Protein AF-A0A7S3ACB3-F1 (afdb_monomer)

Organism: NCBI:txid156174

Foldseek 3Di:
DDDDPPPPDPLVNVLVVLVVVLVPDDLVPSQVSCLVSVNNLVNLVVCVVVVVLVVSLVSLVVRNDLVSNLVSLLVSLVVCVVVVNNVVSLVSCVVNLVLVVSLVVCVVVVVLVVNLVVLVVLVVVVVVDDPVPPPPHRPDQLLSNLVSLLLVLLVCVLVVNPVSSLVSLVVSQVSCVVNVHDNCDSVNSVVSSVVSNCPPPVPD

Radius of gyration: 25.1 Å; Cα contacts (8 Å, |Δi|>4): 189; chains: 1; bounding box: 76×21×80 Å

Nearest PDB structures (foldseek):
  8z9m-assembly1_D  TM=7.199E-01  e=5.211E-05  Homo sapiens
  8z9m-assembly1_B  TM=6.974E-01  e=7.574E-05  Homo sapiens
  8ruy-assembly1_I  TM=3.836E-01  e=2.703E-01  Chlamydomonas reinhardtii
  9au7-assembly1_A  TM=2.616E-01  e=1.753E+00  Homo sapiens
  8esc-assembly1_Z  TM=2.909E-01  e=5.642E+00  Saccharomyces cerevisiae

Structure (mmCIF, N/CA/C/O backbone):
data_AF-A0A7S3ACB3-F1
#
_entry.id   AF-A0A7S3ACB3-F1
#
loop_
_atom_site.group_PDB
_atom_site.id
_atom_site.type_symbol
_atom_site.label_atom_id
_atom_site.label_alt_id
_atom_site.label_comp_id
_atom_site.label_asym_id
_atom_site.label_entity_id
_atom_site.label_seq_id
_atom_site.pdbx_PDB_ins_code
_atom_site.Cartn_x
_atom_site.Cartn_y
_atom_site.Cartn_z
_atom_site.occupancy
_atom_site.B_iso_or_equiv
_atom_site.auth_seq_id
_atom_site.auth_comp_id
_atom_site.auth_asym_id
_atom_site.auth_atom_id
_atom_site.pdbx_PDB_model_num
ATOM 1 N N . GLY A 1 1 ? 45.605 5.424 -51.540 1.00 41.66 1 GLY A N 1
ATOM 2 C CA . GLY A 1 1 ? 45.894 5.206 -50.115 1.00 41.66 1 GLY A CA 1
ATOM 3 C C . GLY A 1 1 ? 44.623 5.488 -49.365 1.00 41.66 1 GLY A C 1
ATOM 4 O O . GLY A 1 1 ? 44.209 6.637 -49.344 1.00 41.66 1 GLY A O 1
ATOM 5 N N . SER A 1 2 ? 43.952 4.433 -48.918 1.00 38.81 2 SER A N 1
ATOM 6 C CA . SER A 1 2 ? 42.612 4.479 -48.337 1.00 38.81 2 SER A CA 1
ATOM 7 C C . SER A 1 2 ? 42.614 5.155 -46.968 1.00 38.81 2 SER A C 1
ATOM 9 O O . SER A 1 2 ? 43.480 4.886 -46.140 1.00 38.81 2 SER A O 1
ATOM 11 N N . CYS A 1 3 ? 41.635 6.030 -46.756 1.00 41.56 3 CYS A N 1
ATOM 12 C CA . CYS A 1 3 ? 41.310 6.620 -45.466 1.00 41.56 3 CYS A CA 1
ATOM 13 C C . CYS A 1 3 ? 40.635 5.571 -44.573 1.00 41.56 3 CYS A C 1
ATOM 15 O O . CYS A 1 3 ? 39.492 5.202 -44.826 1.00 41.56 3 CYS A O 1
ATOM 17 N N . GLU A 1 4 ? 41.300 5.140 -43.505 1.00 45.62 4 GLU A N 1
ATOM 18 C CA . GLU A 1 4 ? 40.641 4.516 -42.355 1.00 45.62 4 GLU A CA 1
ATOM 19 C C . GLU A 1 4 ? 40.574 5.550 -41.232 1.00 45.62 4 GLU A C 1
ATOM 21 O O . GLU A 1 4 ? 41.488 5.693 -40.426 1.00 45.62 4 GLU A O 1
ATOM 26 N N . VAL A 1 5 ? 39.483 6.316 -41.195 1.00 47.00 5 VAL A N 1
ATOM 27 C CA . VAL A 1 5 ? 39.110 7.067 -39.994 1.00 47.00 5 VAL A CA 1
ATOM 28 C C . VAL A 1 5 ? 38.142 6.178 -39.226 1.00 47.00 5 VAL A C 1
ATOM 30 O O . VAL A 1 5 ? 36.928 6.262 -39.398 1.00 47.00 5 VAL A O 1
ATOM 33 N N . ALA A 1 6 ? 38.680 5.283 -38.399 1.00 45.28 6 ALA A N 1
ATOM 34 C CA . ALA A 1 6 ? 37.900 4.589 -37.381 1.00 45.28 6 ALA A CA 1
ATOM 35 C C . ALA A 1 6 ? 37.563 5.594 -36.269 1.00 45.28 6 ALA A C 1
ATOM 37 O O . ALA A 1 6 ? 38.193 5.631 -35.215 1.00 45.28 6 ALA A O 1
ATOM 38 N N . GLY A 1 7 ? 36.602 6.477 -36.544 1.00 52.34 7 GLY A N 1
ATOM 39 C CA . GLY A 1 7 ? 36.020 7.352 -35.538 1.00 52.34 7 GLY A CA 1
ATOM 40 C C . GLY A 1 7 ? 35.230 6.494 -34.561 1.00 52.34 7 GLY A C 1
ATOM 41 O O . GLY A 1 7 ? 34.131 6.040 -34.877 1.00 52.34 7 GLY A O 1
ATOM 42 N N . THR A 1 8 ? 35.789 6.237 -33.384 1.00 60.06 8 THR A N 1
ATOM 43 C CA . THR A 1 8 ? 35.048 5.636 -32.280 1.00 60.06 8 THR A CA 1
ATOM 44 C C . THR A 1 8 ? 33.970 6.627 -31.853 1.00 60.06 8 THR A C 1
ATOM 46 O O . THR A 1 8 ? 34.224 7.628 -31.188 1.00 60.06 8 THR A O 1
ATOM 49 N N . ILE A 1 9 ? 32.741 6.383 -32.303 1.00 63.81 9 ILE A N 1
ATOM 50 C CA . ILE A 1 9 ? 31.566 7.116 -31.836 1.00 63.81 9 ILE A CA 1
ATOM 51 C C . ILE A 1 9 ? 31.505 6.912 -30.318 1.00 63.81 9 ILE A C 1
ATOM 53 O O . ILE A 1 9 ? 31.524 5.769 -29.858 1.00 63.81 9 ILE A O 1
ATOM 57 N N . SER A 1 10 ? 31.463 8.003 -29.546 1.00 78.69 10 SER A N 1
ATOM 58 C CA . SER A 1 10 ? 31.323 7.936 -28.086 1.00 78.69 10 SER A CA 1
ATOM 59 C C . SER A 1 10 ? 30.126 7.053 -27.713 1.00 78.69 10 SER A C 1
ATOM 61 O O . SER A 1 10 ? 29.078 7.119 -28.362 1.00 78.69 10 SER A O 1
ATOM 63 N N . ALA A 1 11 ? 30.261 6.244 -26.659 1.00 74.44 11 ALA A N 1
ATOM 64 C CA . ALA A 1 11 ? 29.201 5.356 -26.178 1.00 74.44 11 ALA A CA 1
ATOM 65 C C . ALA A 1 11 ? 27.878 6.107 -25.910 1.00 74.44 11 ALA A C 1
ATOM 67 O O . ALA A 1 11 ? 26.792 5.566 -26.115 1.00 74.44 11 ALA A O 1
ATOM 68 N N . GLU A 1 12 ? 27.955 7.384 -25.531 1.00 78.62 12 GLU A N 1
ATOM 69 C CA . GLU A 1 12 ? 26.793 8.260 -25.341 1.00 78.62 12 GLU A CA 1
ATOM 70 C C . GLU A 1 12 ? 26.079 8.589 -26.657 1.00 78.62 12 GLU A C 1
ATOM 72 O O . GLU A 1 12 ? 24.850 8.560 -26.727 1.00 78.62 12 GLU A O 1
ATOM 77 N N . ALA A 1 13 ? 26.835 8.836 -27.728 1.00 80.69 13 ALA A N 1
ATOM 78 C CA . ALA A 1 13 ? 26.274 9.096 -29.050 1.00 80.69 13 ALA A CA 1
ATOM 79 C C . ALA A 1 13 ? 25.642 7.829 -29.653 1.00 80.69 13 ALA A C 1
ATOM 81 O O . ALA A 1 13 ? 24.588 7.908 -30.285 1.00 80.69 13 ALA A O 1
ATOM 82 N N . GLN A 1 14 ? 26.216 6.649 -29.385 1.00 77.44 14 GLN A N 1
ATOM 83 C CA . GLN A 1 14 ? 25.587 5.370 -29.734 1.00 77.44 14 GLN A CA 1
ATOM 84 C C . GLN A 1 14 ? 24.274 5.166 -28.968 1.00 77.44 14 GLN A C 1
ATOM 86 O O . GLN A 1 14 ? 23.258 4.830 -29.574 1.00 77.44 14 GLN A O 1
ATOM 91 N N . ARG A 1 15 ? 24.251 5.440 -27.657 1.00 82.50 15 ARG A N 1
ATOM 92 C CA . ARG A 1 15 ? 23.028 5.366 -26.842 1.00 82.50 15 ARG A CA 1
ATOM 93 C C . ARG A 1 15 ? 21.940 6.308 -27.367 1.00 82.50 15 ARG A C 1
ATOM 95 O O . ARG A 1 15 ? 20.797 5.881 -27.510 1.00 82.50 15 ARG A O 1
ATOM 102 N N . GLY A 1 16 ? 22.292 7.548 -27.707 1.00 84.31 16 GLY A N 1
ATOM 103 C CA . GLY A 1 16 ? 21.366 8.523 -28.291 1.00 84.31 16 GLY A CA 1
ATOM 104 C C . GLY A 1 16 ? 20.767 8.062 -29.624 1.00 84.31 16 GLY A C 1
ATOM 105 O O . GLY A 1 16 ? 19.556 8.151 -29.819 1.00 84.31 16 GLY A O 1
ATOM 106 N N . ALA A 1 17 ? 21.585 7.489 -30.511 1.00 83.94 17 ALA A N 1
ATOM 107 C CA . ALA A 1 17 ? 21.113 6.954 -31.788 1.00 83.94 17 ALA A CA 1
ATOM 108 C C . ALA A 1 17 ? 20.150 5.768 -31.605 1.00 83.94 17 ALA A C 1
ATOM 110 O O . ALA A 1 17 ? 19.129 5.689 -32.286 1.00 83.94 17 ALA A O 1
ATOM 111 N N . VAL A 1 18 ? 20.441 4.869 -30.659 1.00 84.00 18 VAL A N 1
ATOM 112 C CA . VAL A 1 18 ? 19.573 3.722 -30.355 1.00 84.00 18 VAL A CA 1
ATOM 113 C C . VAL A 1 18 ? 18.242 4.180 -29.748 1.00 84.00 18 VAL A C 1
ATOM 115 O O . VAL A 1 18 ? 17.202 3.634 -30.109 1.00 84.00 18 VAL A O 1
ATOM 118 N N . LEU A 1 19 ? 18.241 5.205 -28.887 1.00 87.19 19 LEU A N 1
ATOM 119 C CA . LEU A 1 19 ? 17.010 5.801 -28.350 1.00 87.19 19 LEU A CA 1
ATOM 120 C C . LEU A 1 19 ? 16.134 6.399 -29.461 1.00 87.19 19 LEU A C 1
ATOM 122 O O . LEU A 1 19 ? 14.942 6.103 -29.519 1.00 87.19 19 LEU A O 1
ATOM 126 N N . ALA A 1 20 ? 16.731 7.170 -30.373 1.00 86.12 20 ALA A N 1
ATOM 127 C CA . ALA A 1 20 ? 16.016 7.752 -31.509 1.00 86.12 20 ALA A CA 1
ATOM 128 C C . ALA A 1 20 ? 15.480 6.675 -32.469 1.00 86.12 20 ALA A C 1
ATOM 130 O O . ALA A 1 20 ? 14.342 6.742 -32.926 1.00 86.12 20 ALA A O 1
ATOM 131 N N . ALA A 1 21 ? 16.271 5.633 -32.744 1.00 85.50 21 ALA A N 1
ATOM 132 C CA . ALA A 1 21 ? 15.832 4.514 -33.575 1.00 85.50 21 ALA A CA 1
ATOM 133 C C . ALA A 1 21 ? 14.698 3.720 -32.913 1.00 85.50 21 ALA A C 1
ATOM 135 O O . ALA A 1 21 ? 13.776 3.268 -33.594 1.00 85.50 21 ALA A O 1
ATOM 136 N N . ALA A 1 22 ? 14.739 3.567 -31.585 1.00 85.88 22 ALA A N 1
ATOM 137 C CA . ALA A 1 22 ? 13.715 2.849 -30.848 1.00 85.88 22 ALA A CA 1
ATOM 138 C C . ALA A 1 22 ? 12.330 3.463 -31.071 1.00 85.88 22 ALA A C 1
ATOM 140 O O . ALA A 1 22 ? 11.374 2.693 -31.160 1.00 85.88 22 ALA A O 1
ATOM 141 N N . GLU A 1 23 ? 12.206 4.788 -31.186 1.00 86.38 23 GLU A N 1
ATOM 142 C CA . GLU A 1 23 ? 10.932 5.503 -31.372 1.00 86.38 23 GLU A CA 1
ATOM 143 C C . GLU A 1 23 ? 10.089 4.936 -32.525 1.00 86.38 23 GLU A C 1
ATOM 145 O O . GLU A 1 23 ? 8.889 4.712 -32.362 1.00 86.38 23 GLU A O 1
ATOM 150 N N . TRP A 1 24 ? 10.738 4.570 -33.630 1.00 86.81 24 TRP A N 1
ATOM 151 C CA . TRP A 1 24 ? 10.095 4.052 -34.842 1.00 86.81 24 TRP A CA 1
ATOM 152 C C . TRP A 1 24 ? 9.957 2.525 -34.870 1.00 86.81 24 TRP A C 1
ATOM 154 O O . TRP A 1 24 ? 9.264 1.972 -35.725 1.00 86.81 24 TRP A O 1
ATOM 164 N N . LEU A 1 25 ? 10.617 1.821 -33.947 1.00 88.75 25 LEU A N 1
ATOM 165 C CA . LEU A 1 25 ? 10.582 0.363 -33.875 1.00 88.75 25 LEU A CA 1
ATOM 166 C C . LEU A 1 25 ? 9.316 -0.146 -33.159 1.00 88.75 25 LEU A C 1
ATOM 168 O O . LEU A 1 25 ? 8.914 0.417 -32.133 1.00 88.75 25 LEU A O 1
ATOM 172 N N . PRO A 1 26 ? 8.736 -1.278 -33.611 1.00 90.75 26 PRO A N 1
ATOM 173 C CA . PRO A 1 26 ? 7.643 -1.946 -32.907 1.00 90.75 26 PRO A CA 1
ATOM 174 C C . PRO A 1 26 ? 8.032 -2.331 -31.474 1.00 90.75 26 PRO A C 1
ATOM 176 O O . PRO A 1 26 ? 9.171 -2.737 -31.232 1.00 90.75 26 PRO A O 1
ATOM 179 N N . LEU A 1 27 ? 7.069 -2.322 -30.543 1.00 91.12 27 LEU A N 1
ATOM 180 C CA . LEU A 1 27 ? 7.287 -2.616 -29.113 1.00 91.12 27 LEU A CA 1
ATOM 181 C C . LEU A 1 27 ? 8.050 -3.925 -28.860 1.00 91.12 27 LEU A C 1
ATOM 183 O O . LEU A 1 27 ? 8.908 -3.993 -27.983 1.00 91.12 27 LEU A O 1
ATOM 187 N N . ARG A 1 28 ? 7.792 -4.967 -29.663 1.00 90.62 28 ARG A N 1
ATOM 188 C CA . ARG A 1 28 ? 8.479 -6.268 -29.557 1.00 90.62 28 ARG A CA 1
ATOM 189 C C . ARG A 1 28 ? 9.996 -6.165 -29.754 1.00 90.62 28 ARG A C 1
ATOM 191 O O . ARG A 1 28 ? 10.723 -6.989 -29.211 1.00 90.62 28 ARG A O 1
ATOM 198 N N . GLN A 1 29 ? 10.454 -5.209 -30.555 1.00 90.31 29 GLN A N 1
ATOM 199 C CA . GLN A 1 29 ? 11.868 -5.006 -30.868 1.00 90.31 29 GLN A CA 1
ATOM 200 C C . GLN A 1 29 ? 12.468 -3.885 -30.020 1.00 90.31 29 GLN A C 1
ATOM 202 O O . GLN A 1 29 ? 13.581 -4.025 -29.521 1.00 90.31 29 GLN A O 1
ATOM 207 N N . SER A 1 30 ? 11.721 -2.798 -29.813 1.00 91.12 30 SER A N 1
ATOM 208 C CA . SER A 1 30 ? 12.216 -1.639 -29.075 1.00 91.12 30 SER A CA 1
ATOM 209 C C . SER A 1 30 ? 12.367 -1.903 -27.579 1.00 91.12 30 SER A C 1
ATOM 211 O O . SER A 1 30 ? 13.368 -1.490 -27.005 1.00 91.12 30 SER A O 1
ATOM 213 N N . VAL A 1 31 ? 11.447 -2.635 -26.939 1.00 91.94 31 VAL A N 1
ATOM 214 C CA . VAL A 1 31 ? 11.506 -2.878 -25.487 1.00 91.94 31 VAL A CA 1
ATOM 215 C C . VAL A 1 31 ? 12.767 -3.657 -25.076 1.00 91.94 31 VAL A C 1
ATOM 217 O O . VAL A 1 31 ? 13.503 -3.149 -24.230 1.00 91.94 31 VAL A O 1
ATOM 220 N N . PRO A 1 32 ? 13.100 -4.828 -25.664 1.00 91.56 32 PRO A N 1
ATOM 221 C CA . PRO A 1 32 ? 14.326 -5.545 -25.298 1.00 91.56 32 PRO A CA 1
ATOM 222 C C . PRO A 1 32 ? 15.603 -4.741 -25.570 1.00 91.56 32 PRO A C 1
ATOM 224 O O . PRO A 1 32 ? 16.534 -4.769 -24.771 1.00 91.56 32 PRO A O 1
ATOM 227 N N . LEU A 1 33 ? 15.633 -3.997 -26.679 1.00 91.38 33 LEU A N 1
ATOM 228 C CA . LEU A 1 33 ? 16.757 -3.146 -27.070 1.00 91.38 33 LEU A CA 1
ATOM 229 C C . LEU A 1 33 ? 16.977 -1.997 -26.072 1.00 91.38 33 LEU A C 1
ATOM 231 O O . LEU A 1 33 ? 18.112 -1.731 -25.688 1.00 91.38 33 LEU A O 1
ATOM 235 N N . LEU A 1 34 ? 15.901 -1.369 -25.590 1.00 90.38 34 LEU A N 1
ATOM 236 C CA . LEU A 1 34 ? 15.965 -0.334 -24.556 1.00 90.38 34 LEU A CA 1
ATOM 237 C C . LEU A 1 34 ? 16.453 -0.885 -23.207 1.00 90.38 34 LEU A C 1
ATOM 239 O O . LEU A 1 34 ? 17.258 -0.236 -22.540 1.00 90.38 34 LEU A O 1
ATOM 243 N N . PHE A 1 35 ? 16.037 -2.094 -22.818 1.00 91.44 35 PHE A N 1
ATOM 244 C CA . PHE A 1 35 ? 16.583 -2.754 -21.625 1.00 91.44 35 PHE A CA 1
ATOM 245 C C . PHE A 1 35 ? 18.073 -3.084 -21.776 1.00 91.44 35 PHE A C 1
ATOM 247 O O . PHE A 1 35 ? 18.835 -2.877 -20.834 1.00 91.44 35 PHE A O 1
ATOM 254 N N . LEU A 1 36 ? 18.503 -3.524 -22.963 1.00 90.12 36 LEU A N 1
ATOM 255 C CA . LEU A 1 36 ? 19.902 -3.860 -23.241 1.00 90.12 36 LEU A CA 1
ATOM 256 C C . LEU A 1 36 ? 20.844 -2.657 -23.079 1.00 90.12 36 LEU A C 1
ATOM 258 O O . LEU A 1 36 ? 21.956 -2.814 -22.585 1.00 90.12 36 LEU A O 1
ATOM 262 N N . ILE A 1 37 ? 20.398 -1.455 -23.454 1.00 89.94 37 ILE A N 1
ATOM 263 C CA . ILE A 1 37 ? 21.193 -0.221 -23.318 1.00 89.94 37 ILE A CA 1
ATOM 264 C C . ILE A 1 37 ? 21.036 0.469 -21.951 1.00 89.94 37 ILE A C 1
ATOM 266 O O . ILE A 1 37 ? 21.504 1.596 -21.771 1.00 89.94 37 ILE A O 1
ATOM 270 N N . GLY A 1 38 ? 20.344 -0.158 -20.994 1.00 87.44 38 GLY A N 1
ATOM 271 C CA . GLY A 1 38 ? 20.097 0.421 -19.671 1.00 87.44 38 GLY A CA 1
ATOM 272 C C . GLY A 1 38 ? 19.130 1.611 -19.685 1.00 87.44 38 GLY A C 1
ATOM 273 O O . GLY A 1 38 ? 19.273 2.525 -18.876 1.00 87.44 38 GLY A O 1
ATOM 274 N N . ALA A 1 39 ? 18.175 1.632 -20.618 1.00 88.69 39 ALA A N 1
ATOM 275 C CA . ALA A 1 39 ? 17.086 2.609 -20.716 1.00 88.69 39 ALA A CA 1
ATOM 276 C C . ALA A 1 39 ? 15.717 1.946 -20.445 1.00 88.69 39 ALA A C 1
ATOM 278 O O . ALA A 1 39 ? 14.733 2.181 -21.149 1.00 88.69 39 ALA A O 1
ATOM 279 N N . GLY A 1 40 ? 15.654 1.078 -19.430 1.00 90.44 40 GLY A N 1
ATOM 280 C CA . GLY A 1 40 ? 14.459 0.288 -19.117 1.00 90.44 40 GLY A CA 1
ATOM 281 C C . GLY A 1 40 ? 13.238 1.126 -18.710 1.00 90.44 40 GLY A C 1
ATOM 282 O O . GLY A 1 40 ? 12.113 0.755 -19.048 1.00 90.44 40 GLY A O 1
ATOM 283 N N . ALA A 1 41 ? 13.432 2.262 -18.030 1.00 91.62 41 ALA A N 1
ATOM 284 C CA . ALA A 1 41 ? 12.336 3.168 -17.678 1.00 91.62 41 ALA A CA 1
ATOM 285 C C . ALA A 1 41 ? 11.619 3.712 -18.924 1.00 91.62 41 ALA A C 1
ATOM 287 O O . ALA A 1 41 ? 10.389 3.697 -18.988 1.00 91.62 41 ALA A O 1
ATOM 288 N N . GLU A 1 42 ? 12.377 4.100 -19.953 1.00 91.12 42 GLU A N 1
ATOM 289 C CA . GLU A 1 42 ? 11.813 4.568 -21.223 1.00 91.12 42 GLU A CA 1
ATOM 290 C C . GLU A 1 42 ? 11.060 3.439 -21.946 1.00 91.12 42 GLU A C 1
ATOM 292 O O . GLU A 1 42 ? 9.987 3.655 -22.507 1.00 91.12 42 GLU A O 1
ATOM 297 N N . ALA A 1 43 ? 11.558 2.200 -21.862 1.00 92.88 43 ALA A N 1
ATOM 298 C CA . ALA A 1 43 ? 10.851 1.031 -22.389 1.00 92.88 43 ALA A CA 1
ATOM 299 C C . ALA A 1 43 ? 9.477 0.843 -21.723 1.00 92.88 43 ALA A C 1
ATOM 301 O O . ALA A 1 43 ? 8.477 0.613 -22.406 1.00 92.88 43 ALA A O 1
ATOM 302 N N . CYS A 1 44 ? 9.418 0.976 -20.396 1.00 94.25 44 CYS A N 1
ATOM 303 C CA . CYS A 1 44 ? 8.174 0.866 -19.638 1.00 94.25 44 CYS A CA 1
ATOM 304 C C . CYS A 1 44 ? 7.212 2.012 -19.964 1.00 94.25 44 CYS A C 1
ATOM 306 O O . CYS A 1 44 ? 6.029 1.766 -20.172 1.00 94.25 44 CYS A O 1
ATOM 308 N N . LYS A 1 45 ? 7.711 3.244 -20.087 1.00 93.25 45 LYS A N 1
ATOM 309 C CA . LYS A 1 45 ? 6.911 4.416 -20.470 1.00 93.25 45 LYS A CA 1
ATOM 310 C C . LYS A 1 45 ? 6.229 4.232 -21.826 1.00 93.25 45 LYS A C 1
ATOM 312 O O . LYS A 1 45 ? 5.053 4.545 -21.983 1.00 93.25 45 LYS A O 1
ATOM 317 N N . ARG A 1 46 ? 6.937 3.647 -22.793 1.00 91.50 46 ARG A N 1
ATOM 318 C CA . ARG A 1 46 ? 6.362 3.336 -24.108 1.00 91.50 46 ARG A CA 1
ATOM 319 C C . ARG A 1 46 ? 5.295 2.251 -24.044 1.00 91.50 46 ARG A C 1
ATOM 321 O O . ARG A 1 46 ? 4.276 2.379 -24.715 1.00 91.50 46 ARG A O 1
ATOM 328 N N . LEU A 1 47 ? 5.494 1.226 -23.213 1.00 93.56 47 LEU A N 1
ATOM 329 C CA . LEU A 1 47 ? 4.455 0.228 -22.946 1.00 93.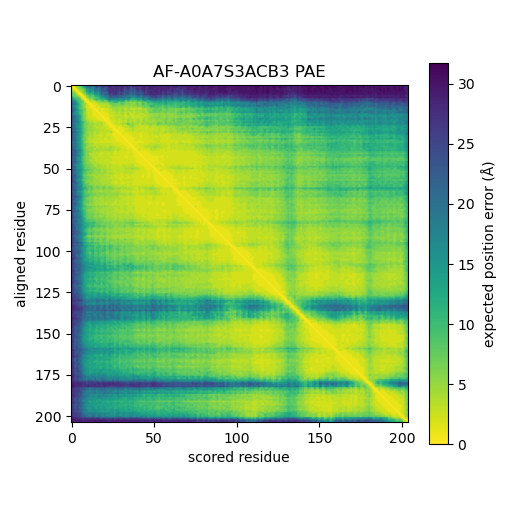56 47 LEU A CA 1
ATOM 330 C C . LEU A 1 47 ? 3.209 0.871 -22.315 1.00 93.56 47 LEU A C 1
ATOM 332 O O . LEU A 1 47 ? 2.097 0.590 -22.756 1.00 93.56 47 LEU A O 1
ATOM 336 N N . GLN A 1 48 ? 3.384 1.795 -21.366 1.00 93.62 48 GLN A N 1
ATOM 337 C CA . GLN A 1 48 ? 2.280 2.546 -20.756 1.00 93.62 48 GLN A CA 1
ATOM 338 C C . GLN A 1 48 ? 1.512 3.382 -21.788 1.00 93.62 48 GLN A C 1
ATOM 340 O O . GLN A 1 48 ? 0.290 3.295 -21.852 1.00 93.62 48 GLN A O 1
ATOM 345 N N . TRP A 1 49 ? 2.208 4.113 -22.665 1.00 93.31 49 TRP A N 1
ATOM 346 C CA . TRP A 1 49 ? 1.565 4.869 -23.750 1.00 93.31 49 TRP A CA 1
ATOM 347 C C . TRP A 1 49 ? 0.816 3.995 -24.754 1.00 93.31 49 TRP A C 1
ATOM 349 O O . TRP A 1 49 ? -0.171 4.442 -25.331 1.00 93.31 49 TRP A O 1
ATOM 359 N N . SER A 1 50 ? 1.258 2.755 -24.958 1.00 91.50 50 SER A N 1
ATOM 360 C CA . SER A 1 50 ? 0.536 1.793 -25.796 1.00 91.50 50 SER A CA 1
ATOM 361 C C . SER A 1 50 ? -0.655 1.119 -25.106 1.00 91.50 50 SER A C 1
ATOM 363 O O . SER A 1 50 ? -1.404 0.408 -25.767 1.00 91.50 50 SER A O 1
ATOM 365 N N . GLY A 1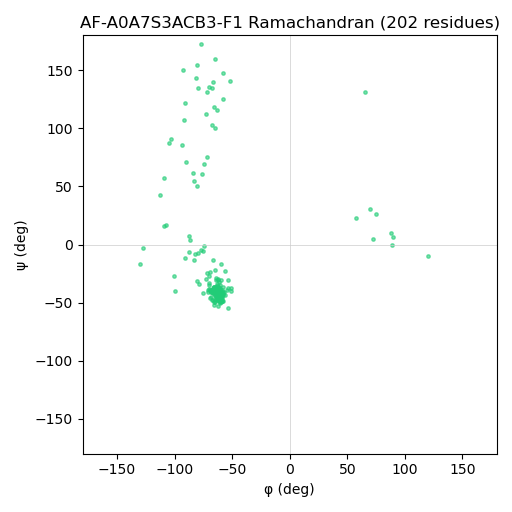 51 ? -0.838 1.331 -23.799 1.00 91.81 51 GLY A N 1
ATOM 366 C CA . GLY A 1 51 ? -1.897 0.710 -22.999 1.00 91.81 51 GLY A CA 1
ATOM 367 C C . GLY A 1 51 ? -1.528 -0.641 -22.370 1.00 91.81 51 GLY A C 1
ATOM 368 O O . GLY A 1 51 ? -2.334 -1.198 -21.623 1.00 91.81 51 GLY A O 1
ATOM 369 N N . ASP A 1 52 ? -0.310 -1.144 -22.591 1.00 93.38 52 ASP A N 1
ATOM 370 C CA . ASP A 1 52 ? 0.210 -2.409 -22.046 1.00 93.38 52 ASP A CA 1
ATOM 371 C C . ASP A 1 52 ? 0.753 -2.235 -20.607 1.00 93.38 52 ASP A C 1
ATOM 373 O O . ASP A 1 52 ? 1.907 -2.553 -20.291 1.00 93.38 52 ASP A O 1
ATOM 377 N N . TRP A 1 53 ? -0.085 -1.713 -19.708 1.00 93.88 53 TRP A N 1
ATOM 378 C CA . TRP A 1 53 ? 0.285 -1.358 -18.330 1.00 93.88 53 TRP A CA 1
ATOM 379 C C . TRP A 1 53 ? 0.792 -2.539 -17.496 1.00 93.88 53 TRP A C 1
ATOM 381 O O . TRP A 1 53 ? 1.797 -2.420 -16.797 1.00 93.88 53 TRP A O 1
ATOM 391 N N . GLU A 1 54 ? 0.142 -3.699 -17.599 1.00 92.38 54 GLU A N 1
ATOM 392 C CA . GLU A 1 54 ? 0.508 -4.902 -16.839 1.00 92.38 54 GLU A CA 1
ATOM 393 C C . GLU A 1 54 ? 1.904 -5.414 -17.221 1.00 92.38 54 GLU A C 1
ATOM 395 O O . GLU A 1 54 ? 2.723 -5.760 -16.365 1.00 92.38 54 GLU A O 1
ATOM 400 N N . ARG A 1 55 ? 2.225 -5.378 -18.519 1.00 93.25 55 ARG A N 1
ATOM 401 C CA . ARG A 1 55 ? 3.553 -5.740 -19.019 1.00 93.25 55 ARG A CA 1
ATOM 402 C C . ARG A 1 55 ? 4.614 -4.747 -18.553 1.00 93.25 55 ARG A C 1
ATOM 404 O O . ARG A 1 55 ? 5.704 -5.170 -18.165 1.00 93.25 55 ARG A O 1
ATOM 411 N N . ALA A 1 56 ? 4.302 -3.450 -18.568 1.00 94.12 56 ALA A N 1
ATOM 412 C CA . ALA A 1 56 ? 5.190 -2.416 -18.043 1.00 94.12 56 ALA A CA 1
ATOM 413 C C . ALA A 1 56 ? 5.480 -2.634 -16.549 1.00 94.12 56 ALA A C 1
ATOM 415 O O . ALA A 1 56 ? 6.639 -2.608 -16.140 1.00 94.12 56 ALA A O 1
ATOM 416 N N . ALA A 1 57 ? 4.451 -2.921 -15.749 1.00 93.50 57 ALA A N 1
ATOM 417 C CA . ALA A 1 57 ? 4.579 -3.168 -14.316 1.00 93.50 57 ALA A CA 1
ATOM 418 C C . ALA A 1 57 ? 5.422 -4.414 -13.998 1.00 93.50 57 ALA A C 1
ATOM 420 O O . ALA A 1 57 ? 6.304 -4.364 -13.136 1.00 93.50 57 ALA A O 1
ATOM 421 N N . MET A 1 58 ? 5.204 -5.515 -14.726 1.00 92.81 58 MET A N 1
ATOM 422 C CA . MET A 1 58 ? 5.994 -6.742 -14.581 1.00 92.81 58 MET A CA 1
ATOM 423 C C . MET A 1 58 ? 7.483 -6.484 -14.853 1.00 92.81 58 MET A C 1
ATOM 425 O O . MET A 1 58 ? 8.337 -6.854 -14.044 1.00 92.81 58 MET A O 1
ATOM 429 N N . LEU A 1 59 ? 7.796 -5.813 -15.967 1.00 93.12 59 LEU A N 1
ATOM 430 C CA . LEU A 1 59 ? 9.175 -5.491 -16.341 1.00 93.12 59 LEU A CA 1
ATOM 431 C C . LEU A 1 59 ? 9.814 -4.503 -15.359 1.00 93.12 59 LEU A C 1
ATOM 433 O O . LEU A 1 59 ? 10.967 -4.684 -14.966 1.00 93.12 59 LEU A O 1
ATOM 437 N N . ALA A 1 60 ? 9.061 -3.505 -14.894 1.00 93.31 60 ALA A N 1
ATOM 438 C CA . ALA A 1 60 ? 9.530 -2.556 -13.891 1.00 93.31 60 ALA A CA 1
ATOM 439 C C . ALA A 1 60 ? 9.928 -3.248 -12.584 1.00 93.31 60 ALA A C 1
ATOM 441 O O . ALA A 1 60 ? 10.999 -2.988 -12.030 1.00 93.31 60 ALA A O 1
ATOM 442 N N . LYS A 1 61 ? 9.089 -4.174 -12.112 1.00 90.19 61 LYS A N 1
ATOM 443 C CA . LYS A 1 61 ? 9.355 -4.949 -10.899 1.00 90.19 61 LYS A CA 1
ATOM 444 C C . LYS A 1 61 ? 10.587 -5.845 -11.043 1.00 90.19 61 LYS A C 1
ATOM 446 O O . LYS A 1 61 ? 11.350 -5.963 -10.087 1.00 90.19 61 LYS A O 1
ATOM 451 N N . ALA A 1 62 ? 10.780 -6.454 -12.212 1.00 91.62 62 ALA A N 1
ATOM 452 C CA . ALA A 1 62 ? 11.865 -7.402 -12.455 1.00 91.62 62 ALA A CA 1
ATOM 453 C C . ALA A 1 62 ? 13.226 -6.737 -12.711 1.00 91.62 62 ALA A C 1
ATOM 455 O O . ALA A 1 62 ? 14.256 -7.307 -12.357 1.00 91.62 62 ALA A O 1
ATOM 456 N N . SER A 1 63 ? 13.243 -5.564 -13.348 1.00 89.62 63 SER A N 1
ATOM 457 C CA . SER A 1 63 ? 14.461 -5.069 -14.000 1.00 89.62 63 SER A CA 1
ATOM 458 C C . SER A 1 63 ? 14.847 -3.633 -13.650 1.00 89.62 63 SER A C 1
ATOM 460 O O . SER A 1 63 ? 15.996 -3.268 -13.887 1.00 89.62 63 SER A O 1
ATOM 462 N N . LEU A 1 64 ? 13.944 -2.816 -13.092 1.00 91.06 64 LEU A N 1
ATOM 463 C CA . LEU A 1 64 ? 14.249 -1.414 -12.786 1.00 91.06 64 LEU A CA 1
ATOM 464 C C . LEU A 1 64 ? 14.766 -1.206 -11.356 1.00 91.06 64 LEU A C 1
ATOM 466 O O . LEU A 1 64 ? 14.350 -1.929 -10.434 1.00 91.06 64 LEU A O 1
ATOM 470 N N . PRO A 1 65 ? 15.625 -0.187 -11.149 1.00 90.44 65 PRO A N 1
ATOM 471 C CA . PRO A 1 65 ? 16.030 0.244 -9.818 1.00 90.44 65 PRO A CA 1
ATOM 472 C C . PRO A 1 65 ? 14.831 0.812 -9.034 1.00 90.44 65 PRO A C 1
ATOM 474 O O . PRO A 1 65 ? 13.844 1.233 -9.639 1.00 90.44 65 PRO A O 1
ATOM 477 N N . PRO A 1 66 ? 14.894 0.866 -7.689 1.00 87.19 66 PRO A N 1
ATOM 478 C CA . PRO A 1 66 ? 13.755 1.250 -6.848 1.00 87.19 66 PRO A CA 1
ATOM 479 C C . PRO A 1 66 ? 13.113 2.602 -7.197 1.00 87.19 66 PRO A C 1
ATOM 481 O O . PRO A 1 66 ? 11.890 2.708 -7.182 1.00 87.19 66 PRO A O 1
ATOM 484 N N . ALA A 1 67 ? 13.917 3.614 -7.546 1.00 88.88 67 ALA A N 1
ATOM 485 C CA . ALA A 1 67 ? 13.422 4.948 -7.891 1.00 88.88 67 ALA A CA 1
ATOM 486 C C . ALA A 1 67 ? 12.577 4.940 -9.179 1.00 88.88 67 ALA A C 1
ATOM 488 O O . ALA A 1 67 ? 11.426 5.369 -9.170 1.00 88.88 67 ALA A O 1
ATOM 489 N N . GLU A 1 68 ? 13.117 4.379 -10.265 1.00 90.56 68 GLU A N 1
ATOM 490 C CA . GLU A 1 68 ? 12.411 4.270 -11.550 1.00 90.56 68 GLU A CA 1
ATOM 491 C C . GLU A 1 68 ? 11.209 3.324 -11.455 1.00 90.56 68 GLU A C 1
ATOM 493 O O . GLU A 1 68 ? 10.139 3.595 -11.999 1.00 90.56 68 GLU A O 1
ATOM 498 N N . ARG A 1 69 ? 11.354 2.220 -10.711 1.00 92.12 69 ARG A N 1
ATOM 499 C CA . ARG A 1 69 ? 10.261 1.278 -10.453 1.00 92.12 69 ARG A CA 1
ATOM 500 C C . ARG A 1 69 ? 9.085 1.968 -9.768 1.00 92.12 69 ARG A C 1
ATOM 502 O O . ARG A 1 69 ? 7.946 1.725 -10.164 1.00 92.12 69 ARG A O 1
ATOM 509 N N . ARG A 1 70 ? 9.350 2.815 -8.767 1.00 90.94 70 ARG A N 1
ATOM 510 C CA . ARG A 1 70 ? 8.313 3.575 -8.059 1.00 90.94 70 ARG A CA 1
ATOM 511 C C . ARG A 1 70 ? 7.552 4.497 -9.001 1.00 90.94 70 ARG A C 1
ATOM 513 O O . ARG A 1 70 ? 6.329 4.509 -8.955 1.00 90.94 70 ARG A O 1
ATOM 520 N N . GLU A 1 71 ? 8.245 5.206 -9.887 1.00 91.88 71 GLU A N 1
ATOM 521 C CA . GLU A 1 71 ? 7.596 6.077 -10.874 1.00 91.88 71 GLU A CA 1
ATOM 522 C C . GLU A 1 71 ? 6.671 5.286 -11.815 1.00 91.88 71 GLU A C 1
ATOM 524 O O . GLU A 1 71 ? 5.508 5.651 -12.005 1.00 91.88 71 GLU A O 1
ATOM 529 N N . VAL A 1 72 ? 7.161 4.177 -12.380 1.00 94.06 72 VAL A N 1
ATOM 530 C CA . VAL A 1 72 ? 6.392 3.363 -13.335 1.00 94.06 72 VAL A CA 1
ATOM 531 C C . VAL A 1 72 ? 5.164 2.740 -12.668 1.00 94.06 72 VAL A C 1
ATOM 533 O O . VAL A 1 72 ? 4.062 2.831 -13.211 1.00 94.06 72 VAL A O 1
ATOM 536 N N . LEU A 1 73 ? 5.330 2.131 -11.493 1.00 93.50 73 LEU A N 1
ATOM 537 C CA . LEU A 1 73 ? 4.223 1.511 -10.759 1.00 93.50 73 LEU A CA 1
ATOM 538 C C . LEU A 1 73 ? 3.249 2.553 -10.191 1.00 93.50 73 LEU A C 1
ATOM 540 O O . LEU A 1 73 ? 2.051 2.292 -10.174 1.00 93.50 73 LEU A O 1
ATOM 544 N N . GLY A 1 74 ? 3.721 3.738 -9.797 1.00 92.50 74 GLY A N 1
ATOM 545 C CA . GLY A 1 74 ? 2.858 4.832 -9.342 1.00 92.50 74 GLY A CA 1
ATOM 546 C C . GLY A 1 74 ? 1.908 5.313 -10.442 1.00 92.50 74 GLY A C 1
ATOM 547 O O . GLY A 1 74 ? 0.716 5.485 -10.199 1.00 92.50 74 GLY A O 1
ATOM 548 N N . ARG A 1 75 ? 2.396 5.431 -11.687 1.00 93.94 75 ARG A N 1
ATOM 549 C CA . ARG A 1 75 ? 1.527 5.713 -12.846 1.00 93.94 75 ARG A CA 1
ATOM 550 C C . ARG A 1 75 ? 0.520 4.597 -13.108 1.00 93.94 75 ARG A C 1
ATOM 552 O O . ARG A 1 75 ? -0.618 4.881 -13.456 1.00 93.94 75 ARG A O 1
ATOM 559 N N . TRP A 1 76 ? 0.928 3.339 -12.938 1.00 94.44 76 TRP A N 1
ATOM 560 C CA . TRP A 1 76 ? 0.011 2.209 -13.086 1.00 94.44 76 TRP A CA 1
ATOM 561 C C . TRP A 1 76 ? -1.082 2.204 -12.009 1.00 94.44 76 TRP A C 1
ATOM 563 O O . TRP A 1 76 ? -2.236 1.945 -12.333 1.00 94.44 76 TRP A O 1
ATOM 573 N N . ALA A 1 77 ? -0.752 2.541 -10.760 1.00 93.75 77 ALA A N 1
ATOM 574 C CA . ALA A 1 77 ? -1.744 2.685 -9.696 1.00 93.75 77 ALA A CA 1
ATOM 575 C C . ALA A 1 77 ? -2.772 3.784 -10.015 1.00 93.75 77 ALA A C 1
ATOM 577 O O . ALA A 1 77 ? -3.966 3.546 -9.865 1.00 93.75 77 ALA A O 1
ATOM 578 N N . ALA A 1 78 ? -2.329 4.941 -10.521 1.00 92.06 78 ALA A N 1
ATOM 579 C CA . ALA A 1 78 ? -3.230 6.014 -10.951 1.00 92.06 78 ALA A CA 1
ATOM 580 C C . ALA A 1 78 ? -4.166 5.567 -12.092 1.00 92.06 78 ALA A C 1
ATOM 582 O O . ALA A 1 78 ? -5.373 5.763 -12.016 1.00 92.06 78 ALA A O 1
ATOM 583 N N . GLU A 1 79 ? -3.637 4.873 -13.104 1.00 94.12 79 GLU A N 1
ATOM 584 C CA . GLU A 1 79 ? -4.457 4.316 -14.191 1.00 94.12 79 GLU A CA 1
ATOM 585 C C . GLU A 1 79 ? -5.488 3.291 -13.677 1.00 94.12 79 GLU A C 1
ATOM 587 O O . GLU A 1 79 ? -6.611 3.230 -14.173 1.00 94.12 79 GLU A O 1
ATOM 592 N N . LEU A 1 80 ? -5.129 2.462 -12.691 1.00 93.81 80 LEU A N 1
ATOM 593 C CA . LEU A 1 80 ? -6.062 1.505 -12.084 1.00 93.81 80 LEU A CA 1
ATOM 594 C C . LEU A 1 80 ? -7.191 2.209 -11.317 1.00 93.81 80 LEU A C 1
ATOM 596 O O . LEU A 1 80 ? -8.329 1.739 -11.352 1.00 93.81 80 LEU A O 1
ATOM 600 N N . GLU A 1 81 ? -6.902 3.331 -10.655 1.00 90.75 81 GLU A N 1
ATOM 601 C CA . GLU A 1 81 ? -7.923 4.178 -10.023 1.00 90.75 81 GLU A CA 1
ATOM 602 C C . GLU A 1 81 ? -8.887 4.745 -11.073 1.00 90.75 81 GLU A C 1
ATOM 604 O O . GLU A 1 81 ? -10.102 4.604 -10.916 1.00 90.75 81 GLU A O 1
ATOM 609 N N . ASP A 1 82 ? -8.360 5.278 -12.178 1.00 92.00 82 ASP A N 1
ATOM 610 C CA . ASP A 1 82 ? -9.156 5.831 -13.283 1.00 92.00 82 ASP A CA 1
ATOM 611 C C . ASP A 1 82 ? -10.019 4.766 -13.985 1.00 92.00 82 ASP A C 1
ATOM 613 O O . ASP A 1 82 ? -11.128 5.048 -14.445 1.00 92.00 82 ASP A O 1
ATOM 617 N N . ARG A 1 83 ? -9.555 3.510 -14.019 1.00 93.19 83 ARG A N 1
ATOM 618 C CA . ARG A 1 83 ? -10.310 2.354 -14.543 1.00 93.19 83 ARG A CA 1
ATOM 619 C C . ARG A 1 83 ? -11.390 1.831 -13.599 1.00 93.19 83 ARG A C 1
ATOM 621 O O . ARG A 1 83 ? -12.128 0.923 -13.979 1.00 93.19 83 ARG A O 1
ATOM 628 N N . GLY A 1 84 ? -11.492 2.366 -12.384 1.00 91.44 84 GLY A N 1
ATOM 629 C CA . GLY A 1 84 ? -12.433 1.875 -11.381 1.00 91.44 84 GLY A CA 1
ATOM 630 C C . GLY A 1 84 ? -12.007 0.553 -10.735 1.00 91.44 84 GLY A C 1
ATOM 631 O O . GLY A 1 84 ? -12.857 -0.179 -10.229 1.00 91.44 84 GLY A O 1
ATOM 632 N N . GLU A 1 85 ? -10.704 0.253 -10.700 1.00 91.56 85 GLU A N 1
ATOM 633 C CA . GLU A 1 85 ? -10.119 -0.898 -9.996 1.00 91.56 85 GLU A CA 1
ATOM 634 C C . GLU A 1 85 ? -9.316 -0.458 -8.747 1.00 91.56 85 GLU A C 1
ATOM 636 O O . GLU A 1 85 ? -8.128 -0.776 -8.614 1.00 91.56 85 GLU A O 1
ATOM 641 N N . PRO A 1 86 ? -9.933 0.256 -7.782 1.00 89.00 86 PRO A N 1
ATOM 642 C CA . PRO A 1 86 ? -9.208 0.907 -6.691 1.00 89.00 86 PRO A CA 1
ATOM 643 C C . PRO A 1 86 ? -8.496 -0.078 -5.756 1.00 89.00 86 PRO A C 1
ATOM 645 O O . PRO A 1 86 ? -7.454 0.243 -5.197 1.00 89.00 86 PRO A O 1
ATOM 648 N N . TRP A 1 87 ? -9.016 -1.298 -5.607 1.00 89.62 87 TRP A N 1
ATOM 649 C CA . TRP A 1 87 ? -8.383 -2.327 -4.780 1.00 89.62 87 TRP A CA 1
ATOM 650 C C . TRP A 1 87 ? -7.060 -2.818 -5.369 1.00 89.62 87 TRP A C 1
ATOM 652 O O . TRP A 1 87 ? -6.089 -2.978 -4.636 1.00 89.62 87 TRP A O 1
ATOM 662 N N . ARG A 1 88 ? -6.977 -2.975 -6.696 1.00 92.06 88 ARG A N 1
ATOM 663 C CA . ARG A 1 88 ? -5.712 -3.329 -7.357 1.00 92.06 88 ARG A CA 1
ATOM 664 C C . ARG A 1 88 ? -4.732 -2.165 -7.303 1.00 92.06 88 ARG A C 1
ATOM 666 O O . ARG A 1 88 ? -3.550 -2.384 -7.062 1.00 92.06 88 ARG A O 1
ATOM 673 N N . ALA A 1 89 ? -5.208 -0.928 -7.454 1.00 92.69 89 ALA A N 1
ATOM 674 C CA . ALA A 1 89 ? -4.365 0.250 -7.253 1.00 92.69 89 ALA A CA 1
ATOM 675 C C . ALA A 1 89 ? -3.773 0.287 -5.834 1.00 92.69 89 ALA A C 1
ATOM 677 O O . ALA A 1 89 ? -2.581 0.542 -5.657 1.00 92.69 89 ALA A O 1
ATOM 678 N N . LEU A 1 90 ? -4.588 -0.041 -4.831 1.00 91.31 90 LEU A N 1
ATOM 679 C CA . LEU A 1 90 ? -4.187 -0.106 -3.430 1.00 91.31 90 LEU A CA 1
ATOM 680 C C . LEU A 1 90 ? -3.120 -1.181 -3.181 1.00 91.31 90 LEU A C 1
ATOM 682 O O . LEU A 1 90 ? -2.134 -0.905 -2.500 1.00 91.31 90 LEU A O 1
ATOM 686 N N . GLU A 1 91 ? -3.249 -2.367 -3.782 1.00 90.12 91 GLU A N 1
ATOM 687 C CA . GLU A 1 91 ? -2.211 -3.409 -3.741 1.00 90.12 91 GLU A CA 1
ATOM 688 C C . GLU A 1 91 ? -0.879 -2.921 -4.334 1.00 90.12 91 GLU A C 1
ATOM 690 O O . GLU A 1 91 ? 0.195 -3.180 -3.780 1.00 90.12 91 GLU A O 1
ATOM 695 N N . VAL A 1 92 ? -0.934 -2.170 -5.439 1.00 91.88 92 VAL A N 1
ATOM 696 C CA . VAL A 1 92 ? 0.262 -1.592 -6.068 1.00 91.88 92 VAL A CA 1
ATOM 697 C C . VAL A 1 92 ? 0.900 -0.546 -5.159 1.00 91.88 92 VAL A C 1
ATOM 699 O O . VAL A 1 92 ? 2.104 -0.629 -4.911 1.00 91.88 92 VAL A O 1
ATOM 702 N N . ARG A 1 93 ? 0.119 0.383 -4.595 1.00 90.31 93 ARG A N 1
ATOM 703 C CA . ARG A 1 93 ? 0.619 1.392 -3.642 1.00 90.31 93 ARG A CA 1
ATOM 704 C C . ARG A 1 93 ? 1.221 0.752 -2.389 1.00 90.31 93 ARG A C 1
ATOM 706 O O . ARG A 1 93 ? 2.289 1.164 -1.938 1.00 90.31 93 ARG A O 1
ATOM 713 N N . LEU A 1 94 ? 0.619 -0.327 -1.884 1.00 89.12 94 LEU A N 1
ATOM 714 C CA . LEU A 1 94 ? 1.203 -1.116 -0.795 1.00 89.12 94 LEU A CA 1
ATOM 715 C C . LEU A 1 94 ? 2.561 -1.707 -1.171 1.00 89.12 94 LEU A C 1
ATOM 717 O O . LEU A 1 94 ? 3.500 -1.632 -0.381 1.00 89.12 94 LEU A O 1
ATOM 721 N N . SER A 1 95 ? 2.702 -2.238 -2.388 1.00 87.25 95 SER A N 1
ATOM 722 C CA . SER A 1 95 ? 3.980 -2.784 -2.866 1.00 87.25 95 SER A CA 1
ATOM 723 C C . SER A 1 95 ? 5.084 -1.728 -3.019 1.00 87.25 95 SER A C 1
ATOM 725 O O . SER A 1 95 ? 6.268 -2.071 -2.995 1.00 87.25 95 SER A O 1
ATOM 727 N N . LEU A 1 96 ? 4.706 -0.453 -3.156 1.00 86.50 96 LEU A N 1
ATOM 728 C CA . LEU A 1 96 ? 5.620 0.693 -3.203 1.00 86.50 96 LEU A CA 1
ATOM 729 C C . LEU A 1 96 ? 6.046 1.202 -1.823 1.00 86.50 96 LEU A C 1
ATOM 731 O O . LEU A 1 96 ? 7.026 1.953 -1.731 1.00 86.50 96 LEU A O 1
ATOM 735 N N . GLY A 1 97 ? 5.355 0.751 -0.773 1.00 85.31 97 GLY A N 1
ATOM 736 C CA . GLY A 1 97 ? 5.552 1.190 0.604 1.00 85.31 97 GLY A CA 1
ATOM 737 C C . GLY A 1 97 ? 4.725 2.417 0.989 1.00 85.31 97 GLY A C 1
ATOM 738 O O . GLY A 1 97 ? 4.927 2.945 2.080 1.00 85.31 97 GLY A O 1
ATOM 739 N N . ASP A 1 98 ? 3.772 2.850 0.157 1.00 85.75 98 ASP A N 1
ATOM 740 C CA . ASP A 1 98 ? 2.962 4.059 0.376 1.00 85.75 98 ASP A CA 1
ATOM 741 C C . ASP A 1 98 ? 1.800 3.802 1.358 1.00 85.75 98 ASP A C 1
ATOM 743 O O . ASP A 1 98 ? 0.632 4.108 1.104 1.00 85.75 98 ASP A O 1
ATOM 747 N N . VAL A 1 99 ? 2.105 3.207 2.515 1.00 86.38 99 VAL A N 1
ATOM 748 C CA . VAL A 1 99 ? 1.092 2.715 3.461 1.00 86.38 99 VAL A CA 1
ATOM 749 C C . VAL A 1 99 ? 0.197 3.840 3.986 1.00 86.38 99 VAL A C 1
ATOM 751 O O . VAL A 1 99 ? -1.008 3.651 4.129 1.00 86.38 99 VAL A O 1
ATOM 754 N N . ARG A 1 100 ? 0.748 5.031 4.240 1.00 86.12 100 ARG A N 1
ATOM 755 C CA . ARG A 1 100 ? -0.032 6.184 4.727 1.00 86.12 100 ARG A CA 1
ATOM 756 C C . ARG A 1 100 ? -1.145 6.582 3.767 1.00 86.12 100 ARG A C 1
ATOM 758 O O . ARG A 1 100 ? -2.261 6.878 4.189 1.00 86.12 100 ARG A O 1
ATOM 765 N N . GLU A 1 101 ? -0.852 6.567 2.472 1.00 85.44 101 GLU A N 1
ATOM 766 C CA . GLU A 1 101 ? -1.841 6.886 1.452 1.00 85.44 101 GLU A CA 1
ATOM 767 C C . GLU A 1 101 ? -2.920 5.805 1.369 1.00 85.44 101 GLU A C 1
ATOM 769 O O . GLU A 1 101 ? -4.107 6.123 1.290 1.00 85.44 101 GLU A O 1
ATOM 774 N N . VAL A 1 102 ? -2.512 4.541 1.481 1.00 90.31 102 VAL A N 1
ATOM 775 C CA . VAL A 1 102 ? -3.418 3.391 1.526 1.00 90.31 102 VAL A CA 1
ATOM 776 C C . VAL A 1 102 ? -4.361 3.470 2.728 1.00 90.31 102 VAL A C 1
ATOM 778 O O . VAL A 1 102 ? -5.568 3.303 2.573 1.00 90.31 102 VAL A O 1
ATOM 781 N N . LEU A 1 103 ? -3.853 3.791 3.917 1.00 88.62 103 LEU A N 1
ATOM 782 C CA . LEU A 1 103 ? -4.674 3.938 5.122 1.00 88.62 103 LEU A CA 1
ATOM 783 C C . LEU A 1 103 ? -5.679 5.074 4.999 1.00 88.62 103 LEU A C 1
ATOM 785 O O . LEU A 1 103 ? -6.852 4.892 5.323 1.00 88.62 103 LEU A O 1
ATOM 789 N N . ARG A 1 104 ? -5.239 6.228 4.489 1.00 87.88 104 ARG A N 1
ATOM 790 C CA . ARG A 1 104 ? -6.126 7.361 4.212 1.00 87.88 104 ARG A CA 1
ATOM 791 C C . ARG A 1 104 ? -7.238 6.948 3.250 1.00 87.88 104 ARG A C 1
AT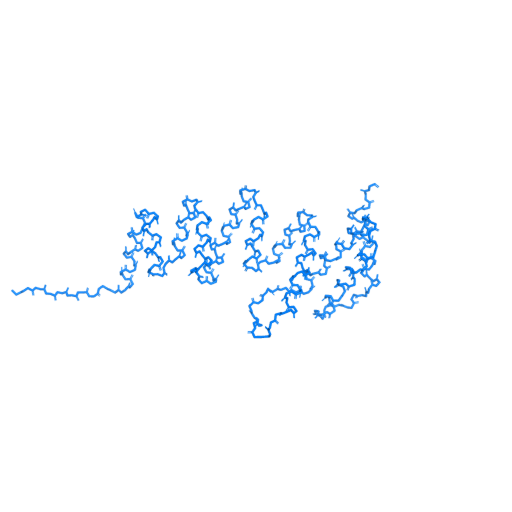OM 793 O O . ARG A 1 104 ? -8.399 7.289 3.474 1.00 87.88 104 ARG A O 1
ATOM 800 N N . TRP A 1 105 ? -6.897 6.203 2.199 1.00 89.31 105 TRP A N 1
ATOM 801 C CA . TRP A 1 105 ? -7.882 5.695 1.251 1.00 89.31 105 TRP A CA 1
ATOM 802 C C . TRP A 1 105 ? -8.881 4.749 1.928 1.00 89.31 105 TRP A C 1
ATOM 804 O O . TRP A 1 105 ? -10.086 4.944 1.787 1.00 89.31 105 TRP A O 1
ATOM 814 N N . LEU A 1 106 ? -8.414 3.786 2.730 1.00 90.31 106 LEU A N 1
ATOM 815 C CA . LEU A 1 106 ? -9.280 2.846 3.455 1.00 90.31 106 LEU A CA 1
ATOM 816 C C . LEU A 1 106 ? -10.233 3.561 4.420 1.00 90.31 106 LEU A C 1
ATOM 818 O O . LEU A 1 106 ? -11.414 3.219 4.494 1.00 90.31 106 LEU A O 1
ATOM 822 N N . GLN A 1 107 ? -9.748 4.592 5.114 1.00 86.25 107 GLN A N 1
ATOM 823 C CA . GLN A 1 107 ? -10.571 5.434 5.983 1.00 86.25 107 GLN A CA 1
ATOM 824 C C . GLN A 1 107 ? -11.659 6.174 5.191 1.00 86.25 107 GLN A C 1
ATOM 826 O O . GLN A 1 107 ? -12.824 6.182 5.599 1.00 86.25 107 GLN A O 1
ATOM 831 N N . MET A 1 108 ? -11.313 6.751 4.033 1.00 86.69 108 MET A N 1
ATOM 832 C CA . MET A 1 108 ? -12.279 7.404 3.138 1.00 86.69 108 MET A CA 1
ATOM 833 C C . MET A 1 108 ? -13.309 6.415 2.580 1.00 86.69 108 MET A C 1
ATOM 835 O O . MET A 1 108 ? -14.494 6.736 2.522 1.00 86.69 108 MET A O 1
ATOM 839 N N . ALA A 1 109 ? -12.876 5.203 2.233 1.00 87.12 109 ALA A N 1
ATOM 840 C CA . ALA A 1 109 ? -13.728 4.121 1.746 1.00 87.12 109 ALA A CA 1
ATOM 841 C C . ALA A 1 109 ? -14.566 3.452 2.852 1.00 87.12 109 ALA A C 1
ATOM 843 O O . ALA A 1 109 ? -15.340 2.542 2.562 1.00 87.12 109 ALA A O 1
ATOM 844 N N . ARG A 1 110 ? -14.426 3.886 4.116 1.00 85.69 110 ARG A N 1
ATOM 845 C CA . ARG A 1 110 ? -15.078 3.290 5.298 1.00 85.69 110 ARG A CA 1
ATOM 846 C C . ARG A 1 110 ? -14.743 1.802 5.493 1.00 85.69 110 ARG A C 1
ATOM 848 O O . ARG A 1 110 ? -15.464 1.103 6.199 1.00 85.69 110 ARG A O 1
ATOM 855 N N . ALA A 1 111 ? -13.622 1.343 4.937 1.00 88.75 111 ALA A N 1
ATOM 856 C CA . ALA A 1 111 ? -13.084 -0.006 5.099 1.00 88.75 111 ALA A CA 1
ATOM 857 C C . ALA A 1 111 ? -12.250 -0.094 6.391 1.00 88.75 111 ALA A C 1
ATOM 859 O O . ALA A 1 111 ? -11.031 -0.288 6.375 1.00 88.75 111 ALA A O 1
ATOM 860 N N . VAL A 1 112 ? -12.916 0.147 7.525 1.00 89.25 112 VAL A N 1
ATOM 861 C CA . VAL A 1 112 ? -12.294 0.284 8.856 1.00 89.25 112 VAL A CA 1
ATOM 862 C C . VAL A 1 112 ? -11.648 -1.028 9.318 1.00 89.25 112 VAL A C 1
ATOM 864 O O . VAL A 1 112 ? -10.573 -1.028 9.915 1.00 89.25 112 VAL A O 1
ATOM 867 N N . ASP A 1 113 ? -12.285 -2.150 8.998 1.00 91.44 113 ASP A N 1
ATOM 868 C CA . ASP A 1 113 ? -11.787 -3.505 9.223 1.00 91.44 113 ASP A CA 1
ATOM 869 C C . ASP A 1 113 ? -10.471 -3.761 8.481 1.00 91.44 113 ASP A C 1
ATOM 871 O O . ASP A 1 113 ? -9.470 -4.154 9.083 1.00 91.44 113 ASP A O 1
ATOM 875 N N . SER A 1 114 ? -10.446 -3.449 7.188 1.00 91.31 114 SER A N 1
ATOM 876 C CA . SER A 1 114 ? -9.281 -3.615 6.324 1.00 91.31 114 SER A CA 1
ATOM 877 C C . SER A 1 114 ? -8.122 -2.729 6.784 1.00 91.31 114 SER A C 1
ATOM 879 O O . SER A 1 114 ? -6.980 -3.185 6.811 1.00 91.31 114 SER A O 1
ATOM 881 N N . ALA A 1 115 ? -8.401 -1.493 7.219 1.00 91.88 115 ALA A N 1
ATOM 882 C CA . ALA A 1 115 ? -7.389 -0.584 7.759 1.00 91.88 115 ALA A CA 1
ATOM 883 C C . ALA A 1 115 ? -6.741 -1.128 9.042 1.00 91.88 115 ALA A C 1
ATOM 885 O O . ALA A 1 115 ? -5.514 -1.158 9.156 1.00 91.88 115 ALA A O 1
ATOM 886 N N . ALA A 1 116 ? -7.548 -1.600 9.995 1.00 91.88 116 ALA A N 1
ATOM 887 C CA . ALA A 1 116 ? -7.039 -2.166 11.240 1.00 91.88 116 ALA A CA 1
ATOM 888 C C . ALA A 1 116 ? -6.269 -3.476 11.010 1.00 91.88 116 ALA A C 1
ATOM 890 O O . ALA A 1 116 ? -5.206 -3.682 11.598 1.00 91.88 116 ALA A O 1
ATOM 891 N N . LEU A 1 117 ? -6.768 -4.360 10.141 1.00 91.62 117 LEU A N 1
ATOM 892 C CA . LEU A 1 117 ? -6.087 -5.614 9.809 1.00 91.62 117 LEU A CA 1
ATOM 893 C C . LEU A 1 117 ? -4.757 -5.374 9.091 1.00 91.62 117 LEU A C 1
ATOM 895 O O . LEU A 1 117 ? -3.768 -6.026 9.423 1.00 91.62 117 LEU A O 1
ATOM 899 N N . LEU A 1 118 ? -4.710 -4.408 8.173 1.00 90.44 118 LEU A N 1
ATOM 900 C CA . LEU A 1 118 ? -3.477 -4.002 7.507 1.00 90.44 118 LEU A CA 1
ATOM 901 C C . LEU A 1 118 ? -2.446 -3.494 8.519 1.00 90.44 118 LEU A C 1
ATOM 903 O O . LEU A 1 118 ? -1.315 -3.972 8.521 1.00 90.44 118 LEU A O 1
ATOM 907 N N . MET A 1 119 ? -2.837 -2.588 9.421 1.00 89.75 119 MET A N 1
ATOM 908 C CA . MET A 1 119 ? -1.922 -2.075 10.449 1.00 89.75 119 MET A CA 1
ATOM 909 C C . MET A 1 119 ? -1.398 -3.168 11.360 1.00 89.75 119 MET A C 1
ATOM 911 O O . MET A 1 119 ? -0.208 -3.211 11.665 1.00 89.75 119 MET A O 1
ATOM 915 N N . ARG A 1 120 ? -2.270 -4.091 11.759 1.00 89.69 120 ARG A N 1
ATOM 916 C CA . ARG A 1 120 ? -1.860 -5.250 12.543 1.00 89.69 120 ARG A CA 1
ATOM 917 C C . ARG A 1 120 ? -0.826 -6.093 11.793 1.00 89.69 120 ARG A C 1
ATOM 919 O O . ARG A 1 120 ? 0.214 -6.399 12.367 1.00 89.69 120 ARG A O 1
ATOM 926 N N . ALA A 1 121 ? -1.090 -6.434 10.533 1.00 89.81 121 ALA A N 1
ATOM 927 C CA . ALA A 1 121 ? -0.183 -7.246 9.727 1.00 89.81 121 ALA A CA 1
ATOM 928 C C . ALA A 1 121 ? 1.185 -6.570 9.539 1.00 89.81 121 ALA A C 1
ATOM 930 O O . ALA A 1 121 ? 2.217 -7.234 9.613 1.00 89.81 121 ALA A O 1
ATOM 931 N N . LEU A 1 122 ? 1.205 -5.248 9.348 1.00 87.06 122 LEU A N 1
ATOM 932 C CA . LEU A 1 122 ? 2.441 -4.479 9.214 1.00 87.06 122 LEU A CA 1
ATOM 933 C C . LEU A 1 122 ? 3.228 -4.423 10.527 1.00 87.06 122 LEU A C 1
ATOM 935 O O . LEU A 1 122 ? 4.425 -4.680 10.522 1.00 87.06 122 LEU A O 1
ATOM 939 N N . LEU A 1 123 ? 2.581 -4.168 11.666 1.00 84.31 123 LEU A N 1
ATOM 940 C CA . LEU A 1 123 ? 3.264 -4.181 12.966 1.00 84.31 123 LEU A CA 1
ATOM 941 C C . LEU A 1 123 ? 3.836 -5.568 13.303 1.00 84.31 123 LEU A C 1
ATOM 943 O O . LEU A 1 123 ? 4.966 -5.672 13.776 1.00 84.31 123 LEU A O 1
ATOM 947 N N . GLU A 1 124 ? 3.091 -6.639 13.019 1.00 86.69 124 GLU A N 1
ATOM 948 C CA . GLU A 1 124 ? 3.561 -8.018 13.207 1.00 86.69 124 GLU A CA 1
ATOM 949 C C . GLU A 1 124 ? 4.761 -8.327 12.296 1.00 86.69 124 GLU A C 1
ATOM 951 O O . GLU A 1 124 ? 5.756 -8.905 12.738 1.00 86.69 124 GLU A O 1
ATOM 956 N N . ALA A 1 125 ? 4.713 -7.896 11.035 1.00 84.50 125 ALA A N 1
ATOM 957 C CA . ALA A 1 125 ? 5.811 -8.083 10.095 1.00 84.50 125 ALA A CA 1
ATOM 958 C C . ALA A 1 125 ? 7.048 -7.225 10.429 1.00 84.50 125 ALA A C 1
ATOM 960 O O . ALA A 1 125 ? 8.168 -7.635 10.122 1.00 84.50 125 ALA A O 1
ATOM 961 N N . GLU A 1 126 ? 6.871 -6.076 11.087 1.00 80.94 126 GLU A N 1
ATOM 962 C CA . GLU A 1 126 ? 7.967 -5.244 11.595 1.00 80.94 126 GLU A CA 1
ATOM 963 C C . GLU A 1 126 ? 8.661 -5.946 12.762 1.00 80.94 126 GLU A C 1
ATOM 965 O O . GLU A 1 126 ? 9.882 -6.073 12.772 1.00 80.94 126 GLU A O 1
ATOM 970 N N . ALA A 1 127 ? 7.877 -6.480 13.703 1.00 81.19 127 ALA A N 1
ATOM 971 C CA . ALA A 1 127 ? 8.388 -7.209 14.861 1.00 81.19 127 ALA A CA 1
ATOM 972 C C . ALA A 1 127 ? 9.163 -8.483 14.473 1.00 81.19 127 ALA A C 1
ATOM 974 O O . ALA A 1 127 ? 10.099 -8.875 15.167 1.00 81.19 127 ALA A O 1
ATOM 975 N N . MET A 1 128 ? 8.796 -9.124 13.358 1.00 83.62 128 MET A N 1
ATOM 976 C CA . MET A 1 128 ? 9.498 -10.296 12.819 1.00 83.62 128 MET A CA 1
ATOM 977 C C . MET A 1 128 ? 10.734 -9.944 11.975 1.00 83.62 128 MET A C 1
ATOM 979 O O . MET A 1 128 ? 11.470 -10.849 11.568 1.00 83.62 128 MET A O 1
ATOM 983 N N . ARG A 1 129 ? 10.975 -8.663 11.663 1.00 77.81 129 ARG A N 1
ATOM 984 C CA . ARG A 1 129 ? 12.053 -8.277 10.748 1.00 77.81 129 ARG A CA 1
ATOM 985 C C . ARG A 1 129 ? 13.428 -8.467 11.409 1.00 77.81 129 ARG A C 1
ATOM 987 O O . ARG A 1 129 ? 13.659 -7.967 12.508 1.00 77.81 129 ARG A O 1
ATOM 994 N N . PRO A 1 130 ? 14.391 -9.127 10.737 1.00 77.94 130 PRO A N 1
ATOM 995 C CA . PRO A 1 130 ? 15.751 -9.225 11.251 1.00 77.94 130 PRO A CA 1
ATOM 996 C C . PRO A 1 130 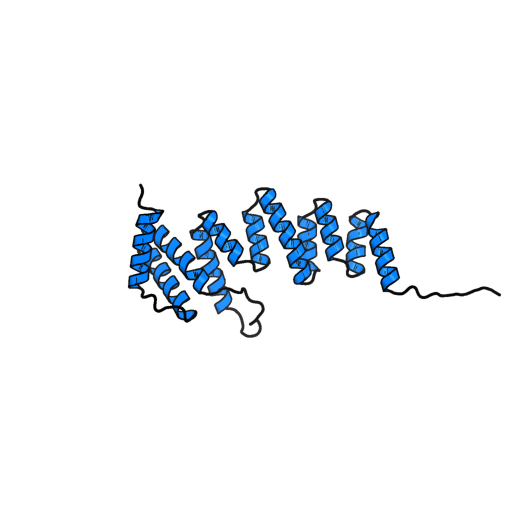? 16.425 -7.846 11.272 1.00 77.94 130 PRO A C 1
ATOM 998 O O . PRO A 1 130 ? 16.312 -7.071 10.322 1.00 77.94 130 PRO A O 1
ATOM 1001 N N . ALA A 1 131 ? 17.193 -7.566 12.330 1.00 72.06 131 ALA A N 1
ATOM 1002 C CA . ALA A 1 131 ? 17.871 -6.279 12.537 1.00 72.06 131 ALA A CA 1
ATOM 1003 C C . ALA A 1 131 ? 18.802 -5.860 11.376 1.00 72.06 131 ALA A C 1
ATOM 1005 O O . ALA A 1 131 ? 19.053 -4.671 11.182 1.00 72.06 131 ALA A O 1
ATOM 1006 N N . SER A 1 132 ? 19.272 -6.820 10.570 1.00 70.12 132 SER A N 1
ATOM 1007 C CA . SER A 1 132 ? 20.091 -6.592 9.371 1.00 70.12 132 SER A CA 1
ATOM 1008 C C . SER A 1 132 ? 19.369 -5.870 8.226 1.00 70.12 132 SER A C 1
ATOM 1010 O O . SER A 1 132 ? 20.033 -5.414 7.300 1.00 70.12 132 SER A O 1
ATOM 1012 N N . LEU A 1 133 ? 18.037 -5.757 8.276 1.00 64.56 133 LEU A N 1
ATOM 1013 C CA . LEU A 1 133 ? 17.206 -5.050 7.290 1.00 64.56 133 LEU A CA 1
ATOM 1014 C C . LEU A 1 133 ? 16.609 -3.744 7.851 1.00 64.56 133 LEU A C 1
ATOM 1016 O O . LEU A 1 133 ? 15.653 -3.200 7.294 1.00 64.56 133 LEU A O 1
ATOM 1020 N N . SER A 1 134 ? 17.145 -3.245 8.971 1.00 56.66 134 SER A N 1
ATOM 1021 C CA . SER A 1 134 ? 16.754 -1.948 9.530 1.00 56.66 134 SER A CA 1
ATOM 1022 C C . SER A 1 134 ? 17.109 -0.826 8.539 1.00 56.66 134 SER A C 1
ATOM 1024 O O . SER A 1 134 ? 18.268 -0.634 8.187 1.00 56.66 134 SER A O 1
ATOM 1026 N N . GLY A 1 135 ? 16.097 -0.119 8.026 1.00 55.00 135 GLY A N 1
ATOM 1027 C CA . GLY A 1 135 ? 16.270 1.006 7.091 1.00 55.00 135 GLY A CA 1
ATOM 1028 C C . GLY A 1 135 ? 15.613 0.849 5.715 1.00 55.00 135 GLY A C 1
ATOM 1029 O O . GLY A 1 135 ? 15.507 1.835 4.995 1.00 55.00 135 GLY A O 1
ATOM 1030 N N . THR A 1 136 ? 15.112 -0.337 5.351 1.00 56.31 136 THR A N 1
ATOM 1031 C CA . THR A 1 136 ? 14.278 -0.537 4.139 1.00 56.31 136 THR A CA 1
ATOM 1032 C C . THR A 1 136 ? 12.805 -0.788 4.471 1.00 56.31 136 THR A C 1
ATOM 1034 O O . THR A 1 136 ? 12.068 -1.348 3.661 1.00 56.31 136 THR A O 1
ATOM 1037 N N . GLY A 1 137 ? 12.404 -0.463 5.700 1.00 59.69 137 GLY A N 1
ATOM 1038 C CA . GLY A 1 137 ? 11.056 -0.677 6.206 1.00 59.69 137 GLY A CA 1
ATOM 1039 C C . GLY A 1 137 ? 10.055 0.346 5.694 1.00 59.69 137 GLY A C 1
ATOM 1040 O O . GLY A 1 137 ? 10.406 1.342 5.068 1.00 59.69 137 GLY A O 1
ATOM 1041 N N . TRP A 1 138 ? 8.789 0.101 6.003 1.00 68.81 138 TRP A N 1
ATOM 1042 C CA . TRP A 1 138 ? 7.768 1.131 5.919 1.00 68.81 138 TRP A CA 1
ATOM 1043 C C . TRP A 1 138 ? 8.038 2.197 6.990 1.00 68.81 138 TRP A C 1
ATOM 1045 O O . TRP A 1 138 ? 8.309 1.875 8.146 1.00 68.81 138 TRP A O 1
ATOM 1055 N N . GLU A 1 139 ? 7.961 3.475 6.627 1.00 64.31 139 GLU A N 1
ATOM 1056 C CA . GLU A 1 139 ? 7.944 4.575 7.596 1.00 64.31 139 GLU A CA 1
ATOM 1057 C C . GLU A 1 139 ? 6.560 4.612 8.271 1.00 64.31 139 GLU A C 1
ATOM 1059 O O . GLU A 1 139 ? 5.739 5.487 8.000 1.00 64.31 139 GLU A O 1
ATOM 1064 N N . LEU A 1 140 ? 6.252 3.608 9.098 1.00 68.75 140 LEU A N 1
ATOM 1065 C CA . LEU A 1 140 ? 5.068 3.641 9.956 1.00 68.75 140 LEU A CA 1
ATOM 1066 C C . LEU A 1 140 ? 5.442 4.258 11.293 1.00 68.75 140 LEU A C 1
ATOM 1068 O O . LEU A 1 140 ? 6.269 3.715 12.024 1.00 68.75 140 LEU A O 1
ATOM 1072 N N . SER A 1 141 ? 4.759 5.344 11.644 1.00 69.56 141 SER A N 1
ATOM 1073 C CA . SER A 1 141 ? 4.668 5.742 13.042 1.00 69.56 141 SER A CA 1
ATOM 1074 C C . SER A 1 141 ? 3.599 4.874 13.699 1.00 69.56 141 SER A C 1
ATOM 1076 O O . SER A 1 141 ? 2.513 4.700 13.145 1.00 69.56 141 SER A O 1
ATOM 1078 N N . ALA A 1 142 ? 3.866 4.342 14.892 1.00 69.88 142 ALA A N 1
ATOM 1079 C CA . ALA A 1 142 ? 2.839 3.644 15.667 1.00 69.88 142 ALA A CA 1
ATOM 1080 C C . ALA A 1 142 ? 1.635 4.562 15.998 1.00 69.88 142 ALA A C 1
ATOM 1082 O O . ALA A 1 142 ? 0.534 4.076 16.260 1.00 69.88 142 ALA A O 1
ATOM 1083 N N . GLU A 1 143 ? 1.814 5.881 15.872 1.00 76.81 143 GLU A N 1
ATOM 1084 C CA . GLU A 1 143 ? 0.760 6.899 15.931 1.00 76.81 143 GLU A CA 1
ATOM 1085 C C . GLU A 1 143 ? -0.295 6.740 14.825 1.00 76.81 143 GLU A C 1
ATOM 1087 O O . GLU A 1 143 ? -1.472 7.000 15.066 1.00 76.81 143 GLU A O 1
ATOM 1092 N N . ASP A 1 144 ? 0.086 6.259 13.635 1.00 81.94 144 ASP A N 1
ATOM 1093 C CA . ASP A 1 144 ? -0.844 6.037 12.518 1.00 81.94 144 ASP A CA 1
ATOM 1094 C C . ASP A 1 144 ? -1.765 4.826 12.793 1.00 81.94 144 ASP A C 1
ATOM 1096 O O . ASP A 1 144 ? -2.875 4.732 12.261 1.00 81.94 144 ASP A O 1
ATOM 1100 N N . ALA A 1 145 ? -1.329 3.891 13.649 1.00 85.38 145 ALA A N 1
ATOM 1101 C CA . ALA A 1 145 ? -2.078 2.678 13.983 1.00 85.38 145 ALA A CA 1
ATOM 1102 C C . ALA A 1 145 ? -3.176 2.930 15.027 1.00 85.38 145 ALA A C 1
ATOM 1104 O O . ALA A 1 145 ? -4.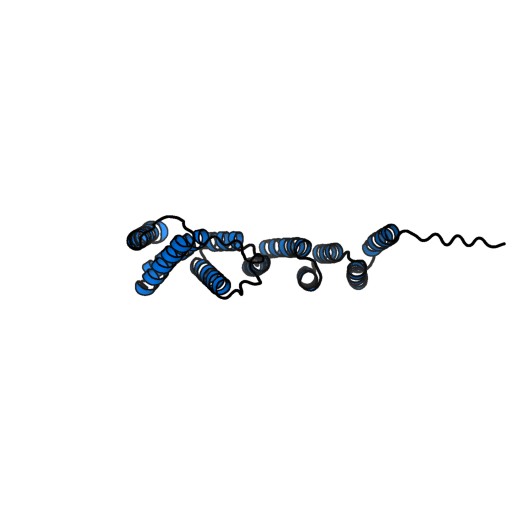229 2.291 14.987 1.00 85.38 145 ALA A O 1
ATOM 1105 N N . PHE A 1 146 ? -2.957 3.887 15.933 1.00 88.31 146 PHE A N 1
ATOM 1106 C CA . PHE A 1 146 ? -3.906 4.251 16.984 1.00 88.31 146 PHE A CA 1
ATOM 1107 C C . PHE A 1 146 ? -5.316 4.593 16.467 1.00 88.31 146 PHE A C 1
ATOM 1109 O O . PHE A 1 146 ? -6.271 3.945 16.908 1.00 88.31 146 PHE A O 1
ATOM 1116 N N . PRO A 1 147 ? -5.500 5.539 15.519 1.00 88.75 147 PRO A N 1
ATOM 1117 C CA . PRO A 1 147 ? -6.832 5.872 15.022 1.00 88.75 147 PRO A CA 1
ATOM 1118 C C . PRO A 1 147 ? -7.485 4.692 14.292 1.00 88.75 147 PRO A C 1
ATOM 1120 O O . PRO A 1 147 ? -8.680 4.466 14.463 1.00 88.75 147 PRO A O 1
ATOM 1123 N N . ALA A 1 148 ? -6.718 3.896 13.538 1.00 90.56 148 ALA A N 1
ATOM 1124 C CA . ALA A 1 148 ? -7.248 2.729 12.833 1.00 90.56 148 ALA A CA 1
ATOM 1125 C C . ALA A 1 148 ? -7.792 1.667 13.808 1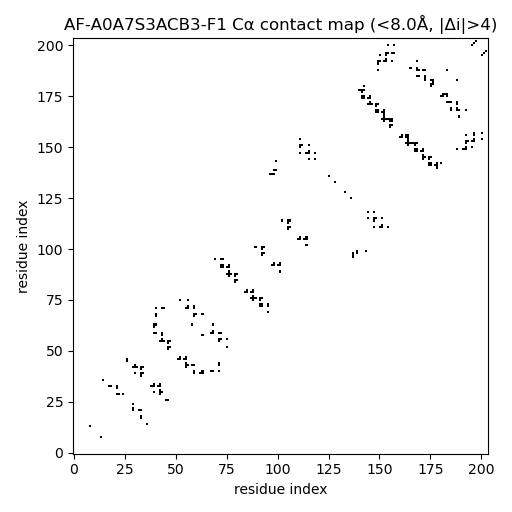.00 90.56 148 ALA A C 1
ATOM 1127 O O . ALA A 1 148 ? -8.898 1.156 13.621 1.00 90.56 148 ALA A O 1
ATOM 1128 N N . PHE A 1 149 ? -7.054 1.366 14.881 1.00 92.31 149 PHE A N 1
ATOM 1129 C CA . PHE A 1 149 ? -7.496 0.411 15.897 1.00 92.31 149 PHE A CA 1
ATOM 1130 C C . PHE A 1 149 ? -8.675 0.924 16.726 1.00 92.31 149 PHE A C 1
ATOM 1132 O O . PHE A 1 149 ? -9.595 0.150 16.992 1.00 92.31 149 PHE A O 1
ATOM 1139 N N . LEU A 1 150 ? -8.698 2.210 17.091 1.00 91.94 150 LEU A N 1
ATOM 1140 C CA . LEU A 1 150 ? -9.831 2.794 17.814 1.00 91.94 150 LEU A CA 1
ATOM 1141 C C . LEU A 1 150 ? -11.118 2.798 16.987 1.00 91.94 150 LEU A C 1
ATOM 1143 O O . LEU A 1 150 ? -12.183 2.464 17.510 1.00 91.94 150 LEU A O 1
ATOM 1147 N N . GLU A 1 151 ? -11.043 3.158 15.705 1.00 91.12 151 GLU A N 1
ATOM 1148 C CA . GLU A 1 151 ? -12.217 3.137 14.830 1.00 91.12 151 GLU A CA 1
ATOM 1149 C C . GLU A 1 151 ? -12.765 1.720 14.653 1.00 91.12 151 GLU A C 1
ATOM 1151 O O . GLU A 1 151 ? -13.985 1.528 14.655 1.00 91.12 151 GLU A O 1
ATOM 1156 N N . TYR A 1 152 ? -11.882 0.723 14.565 1.00 93.56 152 TYR A N 1
ATOM 1157 C CA . TYR A 1 152 ? -12.289 -0.675 14.480 1.00 93.56 152 TYR A CA 1
ATOM 1158 C C . TYR A 1 152 ? -12.868 -1.197 15.799 1.00 93.56 152 TYR A C 1
ATOM 1160 O O . TYR A 1 152 ? -13.906 -1.855 15.788 1.00 93.56 152 TYR A O 1
ATOM 1168 N N . ALA A 1 153 ? -12.286 -0.835 16.946 1.00 93.50 153 ALA A N 1
ATOM 1169 C CA . ALA A 1 153 ? -12.861 -1.140 18.255 1.00 93.50 153 ALA A CA 1
ATOM 1170 C C . ALA A 1 153 ? -14.273 -0.546 18.405 1.00 93.50 153 ALA A C 1
ATOM 1172 O O . ALA A 1 153 ? -15.190 -1.233 18.850 1.00 93.50 153 ALA A O 1
ATOM 1173 N N . ALA A 1 154 ? -14.484 0.698 17.962 1.00 92.25 154 ALA A N 1
ATOM 1174 C CA . ALA A 1 154 ? -15.806 1.327 17.948 1.00 92.25 154 ALA A CA 1
ATOM 1175 C C . ALA A 1 154 ? -16.800 0.593 17.041 1.00 92.25 154 ALA A C 1
ATOM 1177 O O . ALA A 1 154 ? -17.942 0.374 17.447 1.00 92.25 154 ALA A O 1
ATOM 1178 N N . LEU A 1 155 ? -16.368 0.158 15.855 1.00 91.31 155 LEU A N 1
ATOM 1179 C CA . LEU A 1 155 ? -17.196 -0.662 14.971 1.00 91.31 155 LEU A CA 1
ATOM 1180 C C . LEU A 1 155 ? -17.595 -1.985 15.647 1.00 91.31 155 LEU A C 1
ATOM 1182 O O . LEU A 1 155 ? -18.774 -2.326 15.676 1.00 91.31 155 LEU A O 1
ATOM 1186 N N . LEU A 1 156 ? -16.643 -2.704 16.247 1.00 92.38 156 LEU A N 1
ATOM 1187 C CA . LEU A 1 156 ? -16.902 -3.969 16.950 1.00 92.38 156 LEU A CA 1
ATOM 1188 C C . LEU A 1 156 ? -17.832 -3.788 18.152 1.00 92.38 156 LEU A C 1
ATOM 1190 O O . LEU A 1 156 ? -18.712 -4.617 18.378 1.00 92.38 156 LEU A O 1
ATOM 1194 N N . SER A 1 157 ? -17.665 -2.695 18.897 1.00 92.31 157 SER A N 1
ATOM 1195 C CA . SER A 1 157 ? -18.537 -2.330 20.015 1.00 92.31 157 SER A CA 1
ATOM 1196 C C . SER A 1 157 ? -19.974 -2.099 19.548 1.00 92.31 157 SER A C 1
ATOM 1198 O O . SER A 1 157 ? -20.908 -2.643 20.135 1.00 92.31 157 SER A O 1
ATOM 1200 N N . HIS A 1 158 ? -20.154 -1.375 18.438 1.00 91.19 158 HIS A N 1
ATOM 1201 C CA . HIS A 1 158 ? -21.466 -1.162 17.826 1.00 91.19 158 HIS A CA 1
ATOM 1202 C C . HIS A 1 158 ? -22.112 -2.470 17.339 1.00 91.19 158 HIS A C 1
ATOM 1204 O O . HIS A 1 158 ? -23.318 -2.647 17.485 1.00 91.19 158 HIS A O 1
ATOM 1210 N N . LEU A 1 159 ? -21.313 -3.413 16.828 1.00 91.25 159 LEU A N 1
ATOM 1211 C CA . LEU A 1 159 ? -21.772 -4.747 16.418 1.00 91.25 159 LEU A CA 1
ATOM 1212 C C . LEU A 1 159 ? -22.055 -5.700 17.600 1.00 91.25 159 LEU A C 1
ATOM 1214 O O . LEU A 1 159 ? -22.547 -6.806 17.385 1.00 91.25 159 LEU A O 1
ATOM 1218 N N . GLY A 1 160 ? -21.755 -5.301 18.842 1.00 90.75 160 GLY A N 1
ATOM 1219 C CA . GLY A 1 160 ? -21.980 -6.106 20.049 1.00 90.75 160 GLY A CA 1
ATOM 1220 C C . GLY A 1 160 ? -20.813 -7.020 20.451 1.00 90.75 160 GLY A C 1
ATOM 1221 O O . GLY A 1 160 ? -20.934 -7.791 21.404 1.00 90.75 160 GLY A O 1
ATOM 1222 N N . HIS A 1 161 ? -19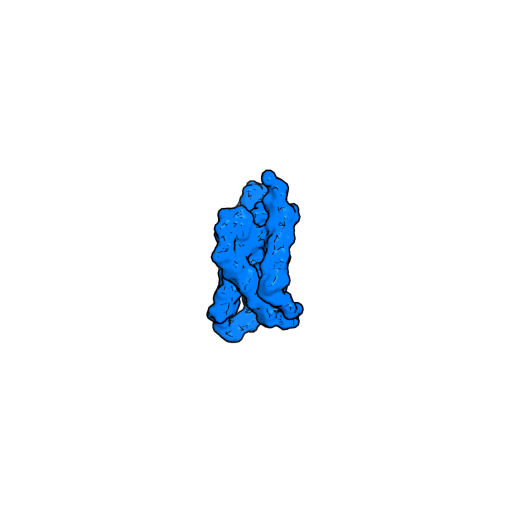.660 -6.925 19.785 1.00 93.56 161 HIS A N 1
ATOM 1223 C CA . HIS A 1 161 ? -18.453 -7.694 20.103 1.00 93.56 161 HIS A CA 1
ATOM 1224 C C . HIS A 1 161 ? -17.560 -6.955 21.112 1.00 93.56 161 HIS A C 1
ATOM 1226 O O . HIS A 1 161 ? -16.478 -6.464 20.784 1.00 93.56 161 HIS A O 1
ATOM 1232 N N . ALA A 1 162 ? -18.011 -6.885 22.368 1.00 89.19 162 ALA A N 1
ATOM 1233 C CA . ALA A 1 162 ? -17.326 -6.138 23.428 1.00 89.19 162 ALA A CA 1
ATOM 1234 C C . ALA A 1 162 ? -15.915 -6.666 23.757 1.00 89.19 162 ALA A C 1
ATOM 1236 O O . ALA A 1 162 ? -15.018 -5.870 24.019 1.00 89.19 162 ALA A O 1
ATOM 1237 N N . THR A 1 163 ? -15.697 -7.985 23.698 1.00 92.75 163 THR A N 1
ATOM 1238 C CA . THR A 1 163 ? -14.384 -8.598 23.968 1.00 92.75 163 THR A CA 1
ATOM 1239 C C . THR A 1 163 ? -13.345 -8.175 22.932 1.00 92.75 163 THR A C 1
ATOM 1241 O O . THR A 1 163 ? -12.289 -7.665 23.287 1.00 92.75 163 THR A O 1
ATOM 1244 N N . LEU A 1 164 ? -13.681 -8.287 21.643 1.00 91.31 164 LEU A N 1
ATOM 1245 C CA . LEU A 1 164 ? -12.797 -7.863 20.556 1.00 91.31 164 LEU A CA 1
ATOM 1246 C C . LEU A 1 164 ? -12.594 -6.344 20.557 1.00 91.31 164 LEU A C 1
ATOM 1248 O O . LEU A 1 164 ? -11.489 -5.867 20.312 1.00 91.31 164 LEU A O 1
ATOM 1252 N N . SER A 1 165 ? -13.636 -5.572 20.875 1.00 92.06 165 SER A N 1
ATOM 1253 C CA . SER A 1 165 ? -13.501 -4.124 21.057 1.00 92.06 165 SER A CA 1
ATOM 1254 C C . SER A 1 165 ? -12.469 -3.785 22.134 1.00 92.06 165 SER A C 1
ATOM 1256 O O . SER A 1 165 ? -11.704 -2.839 21.950 1.00 92.06 165 SER A O 1
ATOM 1258 N N . GLN A 1 166 ? -12.443 -4.528 23.241 1.00 91.94 166 GLN A N 1
ATOM 1259 C CA . GLN A 1 166 ? -11.469 -4.313 24.303 1.00 91.94 166 GLN A CA 1
ATOM 1260 C C . GLN A 1 166 ? -10.051 -4.663 23.829 1.00 91.94 166 GLN A C 1
ATOM 1262 O O . GLN A 1 166 ? -9.156 -3.828 23.951 1.00 91.94 166 GLN A O 1
ATOM 1267 N N . GLU A 1 167 ? -9.862 -5.821 23.193 1.00 92.44 167 GLU A N 1
ATOM 1268 C CA . GLU A 1 167 ? -8.554 -6.240 22.664 1.00 92.44 167 GLU A CA 1
ATOM 1269 C C . GLU A 1 167 ? -7.956 -5.209 21.694 1.00 92.44 167 GLU A C 1
ATOM 1271 O O . GLU A 1 167 ? -6.769 -4.886 21.764 1.00 92.44 167 GLU A O 1
ATOM 1276 N N . TYR A 1 168 ? -8.770 -4.656 20.791 1.00 91.19 168 TYR A N 1
ATOM 1277 C CA . TYR A 1 168 ? -8.302 -3.633 19.855 1.00 91.19 168 TYR A CA 1
ATOM 1278 C C . TYR A 1 168 ? -8.048 -2.276 20.528 1.00 91.19 168 TYR A C 1
ATOM 1280 O O . TYR A 1 168 ? -7.137 -1.563 20.106 1.00 91.19 168 TYR A O 1
ATOM 1288 N N . SER A 1 169 ? -8.774 -1.935 21.598 1.00 91.38 169 SER A N 1
ATOM 1289 C CA . SER A 1 169 ? -8.489 -0.731 22.394 1.00 91.38 169 SER A CA 1
ATOM 1290 C C . SER A 1 169 ? -7.167 -0.841 23.162 1.00 91.38 169 SER A C 1
ATOM 1292 O O . SER A 1 169 ? -6.375 0.100 23.159 1.00 91.38 169 SER A O 1
ATOM 1294 N N . GLU A 1 170 ? -6.872 -2.012 23.732 1.00 91.06 170 GLU A N 1
ATOM 1295 C CA . GLU A 1 170 ? -5.607 -2.289 24.418 1.00 91.06 170 GLU A CA 1
ATOM 1296 C C . GLU A 1 170 ? -4.435 -2.244 23.432 1.00 91.06 170 GLU A C 1
ATOM 1298 O O . GLU A 1 170 ? -3.427 -1.586 23.694 1.00 91.06 170 GLU A O 1
ATOM 1303 N N . ARG A 1 171 ? -4.596 -2.845 22.243 1.00 90.00 171 ARG A N 1
ATOM 1304 C CA . ARG A 1 171 ? -3.596 -2.772 21.164 1.00 90.00 171 ARG A CA 1
ATOM 1305 C C . ARG A 1 171 ? -3.333 -1.343 20.697 1.00 90.00 171 ARG A C 1
ATOM 1307 O O . ARG A 1 171 ? -2.177 -1.003 20.451 1.00 90.00 171 ARG A O 1
ATOM 1314 N N . ALA A 1 172 ? -4.369 -0.511 20.586 1.00 89.38 172 ALA A N 1
ATOM 1315 C CA . ALA A 1 172 ? -4.209 0.901 20.242 1.00 89.38 172 ALA A CA 1
ATOM 1316 C C . ALA A 1 172 ? -3.314 1.618 21.266 1.00 89.38 172 ALA A C 1
ATOM 1318 O O . ALA A 1 172 ? -2.359 2.298 20.892 1.00 89.38 172 ALA A O 1
ATOM 1319 N N . VAL A 1 173 ? -3.575 1.404 22.557 1.00 89.25 173 VAL A N 1
ATOM 1320 C CA . VAL A 1 173 ? -2.786 1.988 23.650 1.00 89.25 173 VAL A CA 1
ATOM 1321 C C . VAL A 1 173 ? -1.344 1.475 23.640 1.00 89.25 173 VAL A C 1
ATOM 1323 O O . VAL A 1 173 ? -0.415 2.276 23.737 1.00 89.25 173 VAL A O 1
ATOM 1326 N N . SER A 1 174 ? -1.127 0.168 23.461 1.00 87.44 174 SER A N 1
ATOM 1327 C CA . SER A 1 174 ? 0.226 -0.401 23.366 1.00 87.44 174 SER A CA 1
ATOM 1328 C C . SER A 1 174 ? 1.022 0.171 22.189 1.00 87.44 174 SER A C 1
ATOM 1330 O O . SER A 1 174 ? 2.215 0.441 22.333 1.00 87.44 174 SER A O 1
ATOM 1332 N N . ALA A 1 175 ? 0.372 0.404 21.042 1.00 83.06 175 ALA A N 1
ATOM 1333 C CA . ALA A 1 175 ? 1.009 1.036 19.890 1.00 83.06 175 ALA A CA 1
ATOM 1334 C C . ALA A 1 175 ? 1.486 2.464 20.222 1.00 83.06 175 ALA A C 1
ATOM 1336 O O . ALA A 1 175 ? 2.651 2.780 19.984 1.00 83.06 175 ALA A O 1
ATOM 1337 N N . MET A 1 176 ? 0.653 3.290 20.866 1.00 82.69 176 MET A N 1
ATOM 1338 C CA . MET A 1 176 ? 1.041 4.650 21.288 1.00 82.69 176 MET A CA 1
ATOM 1339 C C . MET A 1 176 ? 2.189 4.652 22.303 1.00 82.69 176 MET A C 1
ATOM 1341 O O . MET A 1 176 ? 3.164 5.387 22.150 1.00 82.69 176 MET A O 1
ATOM 1345 N N . GLN A 1 177 ? 2.128 3.770 23.304 1.00 82.12 177 GLN A N 1
ATOM 1346 C CA . GLN A 1 177 ? 3.170 3.660 24.329 1.00 82.12 177 GLN A CA 1
ATOM 1347 C C . GLN A 1 177 ? 4.536 3.291 23.733 1.00 82.12 177 GLN A C 1
ATOM 1349 O O . GLN A 1 177 ? 5.563 3.786 24.196 1.00 82.12 177 GLN A O 1
ATOM 1354 N N . SER A 1 178 ? 4.555 2.468 22.679 1.00 75.56 178 SER A N 1
ATOM 1355 C CA . SER A 1 178 ? 5.788 2.095 21.974 1.00 75.56 178 SER A CA 1
ATOM 1356 C C . SER A 1 178 ? 6.426 3.246 21.186 1.00 75.56 178 SER A C 1
ATOM 1358 O O . SER A 1 178 ? 7.635 3.234 20.967 1.00 75.56 178 SER A O 1
ATOM 1360 N N . SER A 1 179 ? 5.645 4.261 20.799 1.00 69.56 179 SER A N 1
ATOM 1361 C CA . SER A 1 179 ? 6.123 5.421 20.030 1.00 69.56 179 SER A CA 1
ATOM 1362 C C . SER A 1 179 ? 6.672 6.551 20.912 1.00 69.56 179 SER A C 1
ATOM 1364 O O . SER A 1 179 ? 7.195 7.535 20.392 1.00 69.56 179 SER A O 1
ATOM 1366 N N . GLY A 1 180 ? 6.549 6.439 22.241 1.00 62.91 180 GLY A N 1
ATOM 1367 C CA . GLY A 1 180 ? 6.862 7.522 23.180 1.00 62.91 180 GLY A CA 1
ATOM 1368 C C . GLY A 1 180 ? 5.835 8.663 23.177 1.00 62.91 180 GLY A C 1
ATOM 1369 O O . GLY A 1 180 ? 6.037 9.666 23.864 1.00 62.91 180 GLY A O 1
ATOM 1370 N N . GLY A 1 181 ? 4.737 8.522 22.426 1.00 56.31 181 GLY A N 1
ATOM 1371 C CA . GLY A 1 181 ? 3.685 9.522 22.285 1.00 56.31 181 GLY A CA 1
ATOM 1372 C C . GLY A 1 181 ? 2.553 9.332 23.294 1.00 56.31 181 GLY A C 1
ATOM 1373 O O . GLY A 1 181 ? 1.735 8.438 23.131 1.00 56.31 181 GLY A O 1
ATOM 1374 N N . GLY A 1 182 ? 2.481 10.221 24.293 1.00 61.28 182 GLY A N 1
ATOM 1375 C CA . GLY A 1 182 ? 1.311 10.450 25.155 1.00 61.28 182 GLY A CA 1
ATOM 1376 C C . GLY A 1 182 ? 0.894 9.293 26.077 1.00 61.28 182 GLY A C 1
ATOM 1377 O O . GLY A 1 182 ? 0.701 8.157 25.657 1.00 61.28 182 GLY A O 1
ATOM 1378 N N . SER A 1 183 ? 0.664 9.579 27.362 1.00 70.50 183 SER A N 1
ATOM 1379 C CA . SER A 1 183 ? 0.137 8.591 28.314 1.00 70.50 183 SER A CA 1
ATOM 1380 C C . SER A 1 183 ? -1.369 8.365 28.123 1.00 70.50 183 SER A C 1
ATOM 1382 O O . SER A 1 183 ? -2.145 8.644 29.033 1.00 70.50 183 SER A O 1
ATOM 1384 N N . VAL A 1 184 ? -1.806 7.904 26.947 1.00 79.50 184 VAL A N 1
ATOM 1385 C CA . VAL A 1 184 ? -3.213 7.517 26.775 1.00 79.50 184 VAL A CA 1
ATOM 1386 C C . VAL A 1 184 ? -3.471 6.308 27.663 1.00 79.50 184 VAL A C 1
ATOM 1388 O O . VAL A 1 184 ? -2.834 5.260 27.509 1.00 79.50 184 VAL A O 1
ATOM 1391 N N . THR A 1 185 ? -4.372 6.459 28.626 1.00 85.69 185 THR A N 1
ATOM 1392 C CA . THR A 1 185 ? -4.729 5.360 29.527 1.00 85.69 185 THR A CA 1
ATOM 1393 C C . THR A 1 185 ? -5.738 4.416 28.862 1.00 85.69 185 THR A C 1
ATOM 1395 O O . THR A 1 185 ? -6.503 4.837 27.988 1.00 85.69 185 THR A O 1
ATOM 1398 N N . PRO A 1 186 ? -5.792 3.132 29.266 1.00 84.69 186 PRO A N 1
ATOM 1399 C CA . PRO A 1 186 ? -6.820 2.209 28.781 1.00 84.69 186 PRO A CA 1
ATOM 1400 C C . PRO A 1 186 ? -8.247 2.742 28.984 1.00 84.69 186 PRO A C 1
ATOM 1402 O O . PRO A 1 186 ? -9.090 2.608 28.098 1.00 84.69 186 PRO A O 1
ATOM 1405 N N . ASP A 1 187 ? -8.502 3.423 30.104 1.00 86.19 187 ASP A N 1
ATOM 1406 C CA . ASP A 1 187 ? -9.807 4.021 30.398 1.00 86.19 187 ASP A CA 1
ATOM 1407 C C . ASP A 1 187 ? -10.155 5.170 29.440 1.00 86.19 187 ASP A C 1
ATOM 1409 O O . ASP A 1 187 ? -11.295 5.267 28.977 1.00 86.19 187 ASP A O 1
ATOM 1413 N N . GLU A 1 188 ? -9.182 6.014 29.084 1.00 88.56 188 GLU A N 1
ATOM 1414 C CA . GLU A 1 188 ? -9.361 7.063 28.073 1.00 88.56 188 GLU A CA 1
ATOM 1415 C C . GLU A 1 188 ? -9.670 6.469 26.695 1.00 88.56 188 GLU A C 1
ATOM 1417 O O . GLU A 1 188 ? -10.587 6.935 26.018 1.00 88.56 188 GLU A O 1
ATOM 1422 N N . ALA A 1 189 ? -8.976 5.399 26.295 1.00 87.06 189 ALA A N 1
ATOM 1423 C CA . ALA A 1 189 ? -9.255 4.709 25.036 1.00 87.06 189 ALA A CA 1
ATOM 1424 C C . ALA A 1 189 ? -10.694 4.163 24.994 1.00 87.06 189 ALA A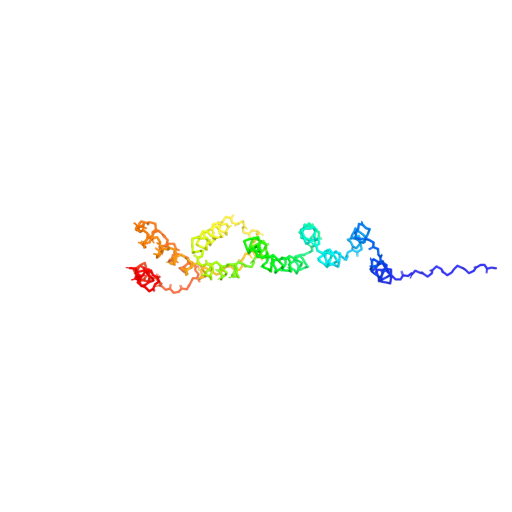 C 1
ATOM 1426 O O . ALA A 1 189 ? -11.397 4.341 23.998 1.00 87.06 189 ALA A O 1
ATOM 1427 N N . VAL A 1 190 ? -11.182 3.578 26.093 1.00 88.75 190 VAL A N 1
ATOM 1428 C CA . VAL A 1 190 ? -12.574 3.110 26.204 1.00 88.75 190 VAL A CA 1
ATOM 1429 C C . VAL A 1 190 ? -13.571 4.273 26.121 1.00 88.75 190 VAL A C 1
ATOM 1431 O O . VAL A 1 190 ? -14.620 4.145 25.479 1.00 88.75 190 VAL A O 1
ATOM 1434 N N . GLN A 1 191 ? -13.270 5.421 26.734 1.00 90.69 191 GLN A N 1
ATOM 1435 C CA . GLN A 1 191 ? -14.108 6.619 26.615 1.00 90.69 191 GLN A CA 1
ATOM 1436 C C . GLN A 1 191 ? -14.164 7.137 25.172 1.00 90.69 191 GLN A C 1
ATOM 1438 O O . GLN A 1 191 ? -15.257 7.442 24.682 1.00 90.69 191 GLN A O 1
ATOM 1443 N N . LEU A 1 192 ? -13.028 7.162 24.471 1.00 91.19 192 LEU A N 1
ATOM 1444 C CA . LEU A 1 192 ? -12.946 7.545 23.059 1.00 91.19 192 LEU A CA 1
ATOM 1445 C C . LEU A 1 192 ? -13.744 6.593 22.165 1.00 91.19 192 LEU A C 1
ATOM 1447 O O . LEU A 1 192 ? -14.489 7.053 21.302 1.00 91.19 192 LEU A O 1
ATOM 1451 N N . VAL A 1 193 ? -13.671 5.281 22.407 1.00 90.62 193 VAL A N 1
ATOM 1452 C CA . VAL A 1 193 ? -14.496 4.288 21.700 1.00 90.62 193 VAL A CA 1
ATOM 1453 C C . VAL A 1 193 ? -15.982 4.590 21.891 1.00 90.62 193 VAL A C 1
ATOM 1455 O O . VAL A 1 193 ? -16.725 4.673 20.915 1.00 90.62 193 VAL A O 1
ATOM 1458 N N . ARG A 1 194 ? -16.434 4.828 23.130 1.00 89.06 194 ARG A N 1
ATOM 1459 C CA . ARG A 1 194 ? -17.842 5.175 23.414 1.00 89.06 194 ARG A CA 1
ATOM 1460 C C . ARG A 1 194 ? -18.267 6.477 22.739 1.00 89.06 194 ARG A C 1
ATOM 1462 O O . ARG A 1 194 ? -19.407 6.593 22.290 1.00 89.06 194 ARG A O 1
ATOM 1469 N N . GLN A 1 195 ? -17.378 7.465 22.676 1.00 92.38 195 GLN A N 1
ATOM 1470 C CA . GLN A 1 195 ? -17.634 8.709 21.960 1.00 92.38 195 GLN A CA 1
ATOM 1471 C C . GLN A 1 195 ? -17.766 8.465 20.452 1.00 92.38 195 GLN A C 1
ATOM 1473 O O . GLN A 1 195 ? -18.776 8.853 19.873 1.00 92.38 195 GLN A O 1
ATOM 1478 N N . LEU A 1 196 ? -16.827 7.741 19.842 1.00 90.06 196 LEU A N 1
ATOM 1479 C CA . LEU A 1 196 ? -16.870 7.379 18.423 1.00 90.06 196 LEU A CA 1
ATOM 1480 C C . LEU A 1 196 ? -18.127 6.584 18.063 1.00 90.06 196 LEU A C 1
ATOM 1482 O O . LEU A 1 196 ? -18.719 6.830 17.012 1.00 90.06 196 LEU A O 1
ATOM 1486 N N . VAL A 1 197 ? -18.565 5.674 18.938 1.00 89.81 197 VAL A N 1
ATOM 1487 C CA . VAL A 1 197 ? -19.833 4.954 18.767 1.00 89.81 197 VAL A CA 1
ATOM 1488 C C . VAL A 1 197 ? -21.005 5.924 18.697 1.00 89.81 197 VAL A C 1
ATOM 1490 O O . VAL A 1 197 ? -21.788 5.838 17.756 1.00 89.81 197 VAL A O 1
ATOM 1493 N N . ARG A 1 198 ? -21.105 6.887 19.619 1.00 88.56 198 ARG A N 1
ATOM 1494 C CA . ARG A 1 198 ? -22.181 7.894 19.593 1.00 88.56 198 ARG A CA 1
ATOM 1495 C C . ARG A 1 198 ? -22.126 8.776 18.346 1.00 88.56 198 ARG A C 1
ATOM 1497 O O . ARG A 1 198 ? -23.158 8.987 17.715 1.00 88.56 198 ARG A O 1
ATOM 1504 N N . ASP A 1 199 ? -20.939 9.243 17.978 1.00 89.19 199 ASP A N 1
ATOM 1505 C CA . ASP A 1 199 ? -20.765 10.237 16.918 1.00 89.19 199 ASP A CA 1
ATOM 1506 C C . ASP A 1 199 ? -20.939 9.637 15.514 1.00 89.19 199 ASP A C 1
ATOM 1508 O O . ASP A 1 199 ? -21.566 10.251 14.648 1.00 89.19 199 ASP A O 1
ATOM 1512 N N . LYS A 1 200 ? -20.396 8.434 15.275 1.00 85.75 200 LYS A N 1
ATOM 1513 C CA . LYS A 1 200 ? -20.374 7.797 13.945 1.00 85.75 200 LYS A CA 1
ATOM 1514 C C . LYS A 1 200 ? -21.448 6.729 13.744 1.00 85.75 200 LYS A C 1
ATOM 1516 O O . LYS A 1 200 ? -21.832 6.504 12.599 1.00 85.75 200 LYS A O 1
ATOM 1521 N N . TYR A 1 201 ? -21.907 6.082 14.815 1.00 82.25 201 TYR A N 1
ATOM 1522 C CA . TYR A 1 201 ? -22.804 4.919 14.748 1.00 82.25 201 TYR A CA 1
ATOM 1523 C C . TYR A 1 201 ? -24.080 5.073 15.604 1.00 82.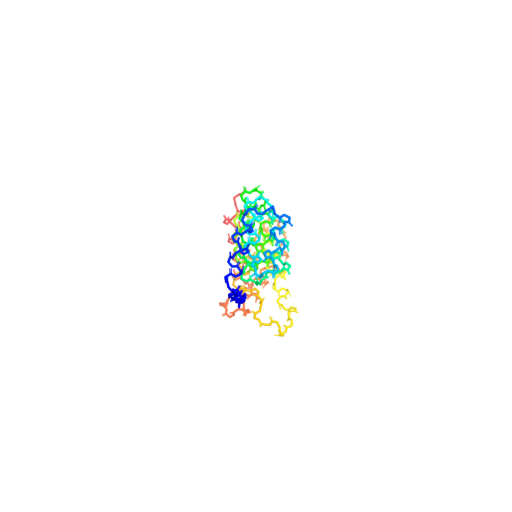25 201 TYR A C 1
ATOM 1525 O O . TYR A 1 201 ? -24.945 4.205 15.580 1.00 82.25 201 TYR A O 1
ATOM 1533 N N . GLY A 1 202 ? -24.225 6.174 16.351 1.00 67.31 202 GLY A N 1
ATOM 1534 C CA . GLY A 1 202 ? -25.318 6.406 17.303 1.00 67.31 202 GLY A CA 1
ATOM 1535 C C . GLY A 1 202 ? -26.590 7.015 16.708 1.00 67.31 202 GLY A C 1
ATOM 1536 O O . GLY A 1 202 ? -27.515 7.322 17.454 1.00 67.31 202 GLY A O 1
ATOM 1537 N N . LYS A 1 203 ? -26.650 7.211 15.386 1.00 55.47 203 LYS A N 1
ATOM 1538 C CA . LYS A 1 203 ? -27.881 7.587 14.679 1.00 55.47 203 LYS A CA 1
ATOM 1539 C C . LYS A 1 203 ? -28.422 6.370 13.932 1.00 55.47 203 LYS A C 1
ATOM 1541 O O . LYS A 1 203 ? -28.090 6.168 12.767 1.00 55.47 203 LYS A O 1
ATOM 1546 N N . GLY A 1 204 ? -29.232 5.586 14.637 1.00 46.03 204 GLY A N 1
ATOM 1547 C CA . GLY A 1 204 ? -30.066 4.500 14.127 1.00 46.03 204 GLY A CA 1
ATOM 1548 C C . GLY A 1 204 ? -31.327 4.426 14.964 1.00 46.03 204 GLY A C 1
ATOM 1549 O O . GLY A 1 204 ? -31.170 4.233 16.188 1.00 46.03 204 GLY A O 1
#

Solvent-accessible surface area (backbone atoms only — not comparable to full-atom values): 11275 Å² total; per-residue (Å²): 135,84,86,81,81,84,73,79,72,51,71,66,57,54,51,52,50,50,55,61,53,33,74,78,42,58,67,88,60,24,35,61,52,27,43,73,73,72,39,45,66,61,32,30,51,52,30,44,76,72,67,42,46,69,61,23,44,55,48,28,72,74,72,46,59,73,70,58,24,46,55,57,42,51,54,46,23,54,51,27,44,76,72,71,38,53,69,60,17,43,54,46,37,49,76,70,51,43,50,72,62,46,44,54,48,25,58,75,69,65,36,39,63,61,36,28,51,48,46,50,53,51,53,54,53,55,73,70,50,61,78,92,58,72,86,79,64,68,93,70,56,39,65,69,39,28,61,33,21,37,55,32,16,18,51,30,43,73,73,66,38,56,69,61,16,47,55,30,36,51,49,20,42,52,34,24,58,73,62,74,52,65,89,68,46,70,69,55,45,52,50,52,26,56,49,47,27,52,75,77,62,56,85,123

pLDDT: mean 84.74, std 11.9, range [38.81, 94.44]

InterPro domains:
  IPR039694 WD repeat-containing protein 11 [PTHR14593] (29-128)
  IPR057854 WDR11, TPR domain [PF23753] (33-132)

Secondary structure (DSSP, 8-state):
----------HHHHHHHHHHHHHHS-HHHHHHHHHHTT-HHHHHHHHHHTT-HHHHHHHHHHHS-HHHHHHHHHHHHHHHHHTT-HHHHHHHHHHHT-HHHHHHHHHHTT-HHHHHHHHHHHHHHHHTS-GGGTTSS----HHHHHHHHHHHHHHHHHTT-HHHHHHHHHHHHHHHHHTT-----HHHHHHHHHHHIIIII---

Sequence (204 aa):
GSCEVAGTISAEAQRGAVLAAAEWLPLRQSVPLLFLIGAGAEACKRLQWSGDWERAAMLAKASLPPAERREVLGRWAAELEDRGEPWRALEVRLSLGDVREVLRWLQMARAVDSAALLMRALLEAEAMRPASLSGTGWELSAEDAFPAFLEYAALLSHLGHATLSQEYSERAVSAMQSSGGGSVTPDEAVQLVRQLVRDKYGKG

Mean predicted aligned error: 8.79 Å